Protein AF-A0A139H1R7-F1 (afdb_monomer)

pLDDT: mean 75.2, std 19.23, range [35.66, 96.88]

Foldseek 3Di:
DDPPPPPPVVCPPPDPLLVVLLVLLCVLCVVQQPDLDDPPADLLLLLLNLCSSVAQDFSVNSVVSSCNRGVNNVVLVVVVVVPPDDPDDRDPSVVVNVVSVVVDPPDWDFDDDPDDDPPPGTGTHGDSVRSCVVCDSVDPDDPPPPPLVPDDPVVNVVVVCVVVVQPPPHDPPPPDDDDDDPDDDPDPPPPDDDDDDPDDDDPPPDDDDDDDDDDDDD

Mean predicted aligned error: 15.13 Å

Solvent-accessible surface area (backbone atoms only — not comparable to full-atom values): 14245 Å² total; per-residue (Å²): 133,82,82,72,80,77,78,58,87,81,58,79,79,55,57,72,71,48,54,54,51,50,52,54,50,46,70,69,49,55,81,43,28,81,30,74,58,80,61,100,61,58,68,55,53,52,49,52,53,24,28,65,80,36,58,73,29,35,59,67,52,18,52,64,50,43,32,83,56,21,41,29,54,37,49,54,54,53,49,62,68,70,48,82,79,67,95,64,89,69,84,50,62,70,58,55,48,51,52,35,58,71,69,37,81,68,49,51,42,69,53,73,66,94,84,57,66,98,80,63,69,55,20,32,32,60,49,60,69,48,42,45,64,71,61,38,72,79,78,68,65,85,70,72,75,83,60,69,84,76,47,54,72,66,60,46,48,52,53,48,47,67,71,60,63,59,56,90,71,63,86,77,79,71,91,63,85,90,72,86,87,76,84,76,82,82,70,90,80,81,83,77,82,84,75,84,80,80,75,84,83,69,95,79,81,71,84,80,86,81,88,78,84,83,79,86,79,134

Radius of gyration: 27.23 Å; Cα contacts (8 Å, |Δi|>4): 139; chains: 1; bounding box: 65×54×80 Å

Structure (mmCIF, N/CA/C/O backbone):
data_AF-A0A139H1R7-F1
#
_entry.id   AF-A0A139H1R7-F1
#
loop_
_atom_site.group_PDB
_atom_site.id
_atom_site.type_sy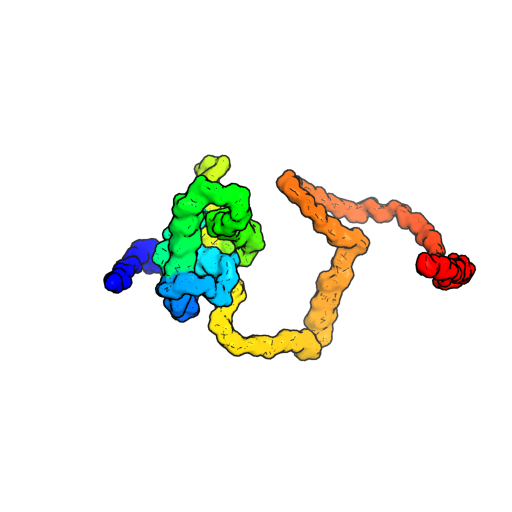mbol
_atom_site.label_atom_id
_atom_site.label_alt_id
_atom_site.label_comp_id
_atom_site.label_asym_id
_atom_site.label_entity_id
_atom_site.label_seq_id
_atom_site.pdbx_PDB_ins_code
_atom_site.Cartn_x
_atom_site.Cartn_y
_atom_site.Cartn_z
_atom_site.occupancy
_atom_site.B_iso_or_equiv
_atom_site.auth_seq_id
_atom_site.auth_comp_id
_atom_site.auth_asym_id
_atom_site.auth_atom_id
_atom_site.pdbx_PDB_model_num
ATOM 1 N N . MET A 1 1 ? 5.194 11.929 -24.652 1.00 43.81 1 MET A N 1
ATOM 2 C CA . MET A 1 1 ? 5.074 10.599 -24.016 1.00 43.81 1 MET A CA 1
ATOM 3 C C . MET A 1 1 ? 3.613 10.203 -24.056 1.00 43.81 1 MET A C 1
ATOM 5 O O . MET A 1 1 ? 2.807 10.860 -23.414 1.00 43.81 1 MET A O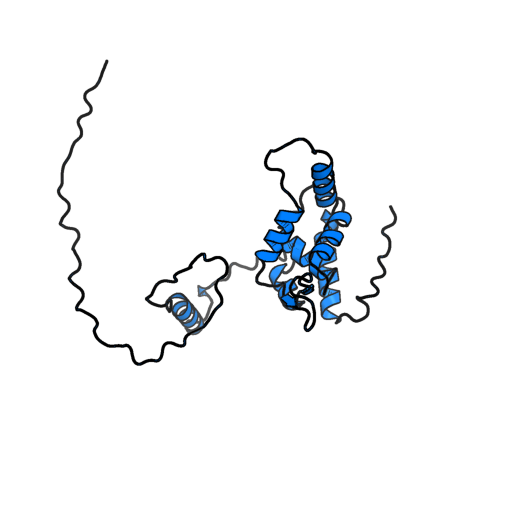 1
ATOM 9 N N . MET A 1 2 ? 3.256 9.218 -24.879 1.00 35.66 2 MET A N 1
ATOM 10 C CA . MET A 1 2 ? 1.885 8.714 -24.919 1.00 35.66 2 MET A CA 1
ATOM 11 C C . MET A 1 2 ? 1.647 7.901 -23.648 1.00 35.66 2 MET A C 1
ATOM 13 O O . MET A 1 2 ? 2.372 6.938 -23.403 1.00 35.66 2 MET A O 1
ATOM 17 N N . ALA A 1 3 ? 0.668 8.295 -22.833 1.00 42.94 3 ALA A N 1
ATOM 18 C CA . ALA A 1 3 ? 0.138 7.432 -21.789 1.00 42.94 3 ALA A CA 1
ATOM 19 C C . ALA A 1 3 ? -0.501 6.236 -22.501 1.00 42.94 3 ALA A C 1
ATOM 21 O O . ALA A 1 3 ? -1.641 6.309 -22.961 1.00 42.94 3 ALA A O 1
ATOM 22 N N . GLY A 1 4 ? 0.286 5.176 -22.703 1.00 46.50 4 GLY A N 1
ATOM 23 C CA . GLY A 1 4 ? -0.205 3.935 -23.273 1.00 46.50 4 GLY A CA 1
ATOM 24 C C . GLY A 1 4 ? -1.411 3.518 -22.452 1.00 46.50 4 GLY A C 1
ATOM 25 O O . GLY A 1 4 ? -1.294 3.326 -21.241 1.00 46.50 4 GLY A O 1
ATOM 26 N N . LYS A 1 5 ? -2.580 3.446 -23.094 1.00 47.47 5 LYS A N 1
ATOM 27 C CA . LYS A 1 5 ? -3.765 2.848 -22.491 1.00 47.47 5 LYS A CA 1
ATOM 28 C C . LYS A 1 5 ? -3.385 1.404 -22.199 1.00 47.47 5 LYS A C 1
ATOM 30 O O . LYS A 1 5 ? -3.424 0.566 -23.096 1.00 47.47 5 LYS A O 1
ATOM 35 N N . PHE A 1 6 ? -2.943 1.144 -20.971 1.00 51.34 6 PHE A N 1
ATOM 36 C CA . PHE A 1 6 ? -2.741 -0.197 -20.453 1.00 51.34 6 PHE A CA 1
ATOM 37 C C . PHE A 1 6 ? -4.115 -0.853 -20.476 1.00 51.34 6 PHE A C 1
ATOM 39 O O . PHE A 1 6 ? -4.918 -0.697 -19.561 1.00 51.34 6 PHE A O 1
ATOM 46 N N . THR A 1 7 ? -4.419 -1.520 -21.582 1.00 49.38 7 THR A N 1
ATOM 47 C CA . THR A 1 7 ? -5.539 -2.440 -21.681 1.00 49.38 7 THR A CA 1
ATOM 48 C C . THR A 1 7 ? -5.227 -3.529 -20.672 1.00 49.38 7 THR A C 1
ATOM 50 O O . THR A 1 7 ? -4.194 -4.187 -20.762 1.00 49.38 7 THR A O 1
ATOM 53 N N . ARG A 1 8 ? -6.043 -3.621 -19.619 1.00 54.03 8 ARG A N 1
ATOM 54 C CA . ARG A 1 8 ? -5.830 -4.543 -18.504 1.00 54.03 8 ARG A CA 1
ATOM 55 C C . ARG A 1 8 ? -6.661 -5.808 -18.757 1.00 54.03 8 ARG A C 1
ATOM 57 O O . ARG A 1 8 ? -7.794 -5.870 -18.286 1.00 54.03 8 ARG A O 1
ATOM 64 N N . PRO A 1 9 ? -6.151 -6.821 -19.483 1.00 48.16 9 PRO A N 1
ATOM 65 C CA . PRO A 1 9 ? -6.945 -7.991 -19.869 1.00 48.16 9 PRO A CA 1
ATOM 66 C C . PRO A 1 9 ? -7.463 -8.793 -18.666 1.0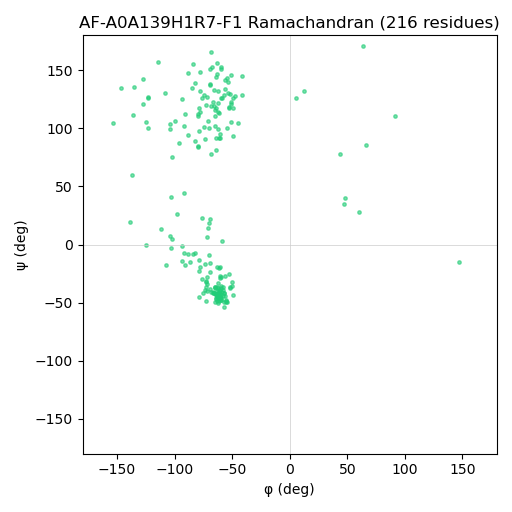0 48.16 9 PRO A C 1
ATOM 68 O O . PRO A 1 9 ? -8.432 -9.527 -18.797 1.00 48.16 9 PRO A O 1
ATOM 71 N N . TYR A 1 10 ? -6.852 -8.631 -17.487 1.00 52.34 10 TYR A N 1
ATOM 72 C CA . TYR A 1 10 ? -7.225 -9.359 -16.272 1.00 52.34 10 TYR A CA 1
ATOM 73 C C . TYR A 1 10 ? -8.231 -8.623 -15.371 1.00 52.34 10 TYR A C 1
ATOM 75 O O . TYR A 1 10 ? -8.808 -9.238 -14.481 1.00 52.34 10 TYR A O 1
ATOM 83 N N . LEU A 1 11 ? -8.462 -7.322 -15.586 1.00 56.22 11 LEU A N 1
ATOM 84 C CA . LEU A 1 11 ? -9.419 -6.557 -14.774 1.00 56.22 11 LEU A CA 1
ATOM 85 C C . LEU A 1 11 ? -10.853 -6.606 -15.313 1.00 56.22 11 LEU A C 1
ATOM 87 O O . LEU A 1 11 ? -11.763 -6.154 -14.628 1.00 56.22 11 LEU A O 1
ATOM 91 N N . ALA A 1 12 ? -11.072 -7.163 -16.507 1.00 53.84 12 ALA A N 1
ATOM 92 C CA . ALA A 1 12 ? -12.381 -7.164 -17.163 1.00 53.84 12 ALA A CA 1
ATOM 93 C C . ALA A 1 12 ? -13.486 -7.886 -16.361 1.00 53.84 12 ALA A C 1
ATOM 95 O O . ALA A 1 12 ? -14.660 -7.618 -16.582 1.00 53.84 12 ALA A O 1
ATOM 96 N N . ASN A 1 13 ? -13.110 -8.744 -15.404 1.00 59.03 13 ASN A N 1
ATOM 97 C CA . ASN A 1 13 ? -14.033 -9.485 -14.536 1.00 59.03 13 ASN A CA 1
ATOM 98 C C . ASN A 1 13 ? -13.983 -9.045 -13.064 1.00 59.03 13 ASN A C 1
ATOM 100 O O . ASN A 1 13 ? -14.477 -9.760 -12.191 1.00 59.03 13 ASN A O 1
ATOM 104 N N . LEU A 1 14 ? -13.355 -7.910 -12.748 1.00 66.75 14 LEU A N 1
ATOM 105 C CA . LEU A 1 14 ? -13.349 -7.427 -11.372 1.00 66.75 14 LEU A CA 1
ATOM 106 C C . LEU A 1 14 ? -14.743 -6.962 -10.960 1.00 66.75 14 LEU A C 1
ATOM 108 O O . LEU A 1 14 ? -15.442 -6.282 -11.710 1.00 66.75 14 LEU A O 1
ATOM 112 N N . ALA A 1 15 ? -15.131 -7.307 -9.732 1.00 81.62 15 ALA A N 1
ATOM 113 C CA . ALA A 1 15 ? -16.369 -6.820 -9.148 1.00 81.62 15 ALA A CA 1
ATOM 114 C C . ALA A 1 15 ? -16.412 -5.276 -9.228 1.00 81.62 15 ALA A C 1
ATOM 116 O O . ALA A 1 15 ? -15.397 -4.639 -8.928 1.00 81.62 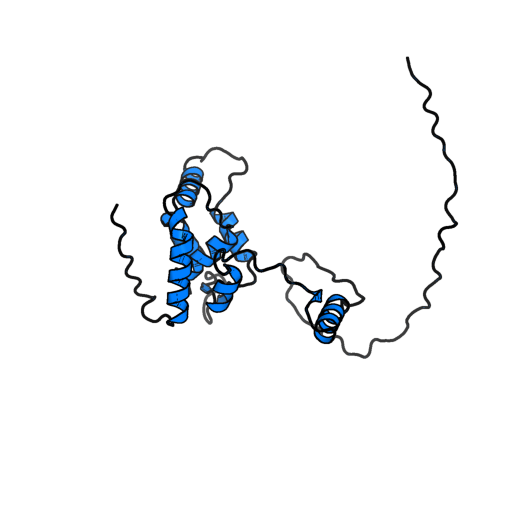15 ALA A O 1
ATOM 117 N N . PRO A 1 16 ? -17.565 -4.653 -9.546 1.00 87.31 16 PRO A N 1
ATOM 118 C CA . PRO A 1 16 ? -17.689 -3.195 -9.687 1.00 87.31 16 PRO A CA 1
ATOM 119 C C . PRO A 1 16 ? -17.111 -2.398 -8.506 1.00 87.31 16 PRO A C 1
ATOM 121 O O . PRO A 1 16 ? -16.536 -1.325 -8.681 1.00 87.31 16 PRO A O 1
ATOM 124 N N . LYS A 1 17 ? -17.193 -2.963 -7.293 1.00 86.75 17 LYS A N 1
ATOM 125 C CA . LYS A 1 17 ? -16.606 -2.395 -6.071 1.00 86.75 17 LYS A CA 1
ATOM 126 C C . LYS A 1 17 ? -15.089 -2.203 -6.160 1.00 86.75 17 LYS A C 1
ATOM 128 O O . LYS A 1 17 ? -14.582 -1.190 -5.691 1.00 86.75 17 LYS A O 1
ATOM 133 N N . TYR A 1 18 ? -14.375 -3.164 -6.743 1.00 89.94 18 TYR A N 1
ATOM 134 C CA . TYR A 1 18 ? -12.921 -3.109 -6.867 1.00 89.94 18 TYR A CA 1
ATOM 135 C C . TYR A 1 18 ? -12.492 -2.078 -7.907 1.00 89.94 18 TYR A C 1
ATOM 137 O O . TYR A 1 18 ? -11.505 -1.382 -7.705 1.00 89.94 18 TYR A O 1
ATOM 145 N N . GLN A 1 19 ? -13.253 -1.932 -8.995 1.00 90.69 19 GLN A N 1
ATOM 146 C CA . GLN A 1 19 ? -12.963 -0.908 -9.997 1.00 90.69 19 GLN A CA 1
ATOM 147 C C . GLN A 1 19 ? -13.061 0.498 -9.394 1.00 90.69 19 GLN A C 1
ATOM 149 O O . GLN A 1 19 ? -12.124 1.274 -9.536 1.00 90.69 19 GLN A O 1
ATOM 154 N N . SER A 1 20 ? -14.122 0.774 -8.628 1.00 90.88 20 SER A N 1
ATOM 155 C CA . SER A 1 20 ? -14.254 2.042 -7.898 1.00 90.88 20 SER A CA 1
ATOM 156 C C . SER A 1 20 ? -13.072 2.294 -6.953 1.00 90.88 20 SER A C 1
ATOM 158 O O . SER A 1 20 ? -12.547 3.398 -6.941 1.00 90.88 20 SER A O 1
ATOM 160 N N . LEU A 1 21 ? -12.590 1.278 -6.224 1.00 92.06 21 LEU A N 1
ATOM 161 C CA . LEU A 1 21 ? -11.367 1.403 -5.417 1.00 92.06 21 LEU A CA 1
ATOM 162 C C . LEU A 1 21 ? -10.148 1.797 -6.266 1.00 92.06 21 LEU A C 1
ATOM 164 O O . LEU A 1 21 ? -9.352 2.632 -5.847 1.00 92.06 21 LEU A O 1
ATOM 168 N N . LEU A 1 22 ? -9.963 1.184 -7.436 1.00 93.56 22 LEU A N 1
ATOM 169 C CA . LEU A 1 22 ? -8.827 1.510 -8.298 1.00 93.56 22 LEU A CA 1
ATOM 170 C C . LEU A 1 22 ? -8.902 2.940 -8.826 1.00 93.56 22 LEU A C 1
ATOM 172 O O . LEU A 1 22 ? -7.860 3.581 -8.924 1.00 93.56 22 LEU A O 1
ATOM 176 N N . ASP A 1 23 ? -10.100 3.430 -9.135 1.00 92.88 23 ASP A N 1
ATOM 177 C CA . ASP A 1 23 ? -10.316 4.810 -9.572 1.00 92.88 23 ASP A CA 1
ATOM 178 C C . ASP A 1 23 ? -10.016 5.803 -8.430 1.00 92.88 23 ASP A C 1
ATOM 180 O O . ASP A 1 23 ? -9.326 6.805 -8.641 1.00 92.88 23 ASP A O 1
ATOM 184 N N . ASP A 1 24 ? -10.424 5.478 -7.197 1.00 92.44 24 ASP A N 1
ATOM 185 C CA . ASP A 1 24 ? -10.115 6.267 -5.995 1.00 92.44 24 ASP A CA 1
ATOM 186 C C . ASP A 1 24 ? -8.595 6.339 -5.751 1.00 92.44 24 ASP A C 1
ATOM 188 O O . ASP A 1 24 ? -8.020 7.422 -5.578 1.00 92.44 24 ASP A O 1
ATOM 192 N N . ILE A 1 25 ? -7.915 5.187 -5.801 1.00 94.19 25 ILE A N 1
ATOM 193 C CA . ILE A 1 25 ? -6.455 5.102 -5.665 1.00 94.19 25 ILE A CA 1
ATOM 194 C C . ILE A 1 25 ? -5.775 5.908 -6.772 1.00 94.19 25 ILE A C 1
ATOM 196 O O . ILE A 1 25 ? -4.863 6.684 -6.493 1.00 94.19 25 ILE A O 1
ATOM 200 N N . GLU A 1 26 ? -6.207 5.728 -8.022 1.00 94.50 26 GLU A N 1
ATOM 201 C CA . GLU A 1 26 ? -5.650 6.410 -9.188 1.00 94.50 26 GLU A CA 1
ATOM 202 C C . GLU A 1 26 ? -5.687 7.927 -9.007 1.00 94.50 26 GLU A C 1
ATOM 204 O O . GLU A 1 26 ? -4.663 8.586 -9.187 1.00 94.50 26 GLU A O 1
ATOM 209 N N . SER A 1 27 ? -6.836 8.468 -8.591 1.00 93.00 27 SER A N 1
ATOM 210 C CA . SER A 1 27 ? -7.007 9.905 -8.359 1.00 93.00 27 SER A CA 1
ATOM 211 C C . SER A 1 27 ? -6.049 10.442 -7.290 1.00 93.00 27 SER A C 1
ATOM 213 O O . SER A 1 27 ? -5.499 11.534 -7.433 1.00 93.00 27 SER A O 1
ATOM 215 N N . THR A 1 28 ? -5.772 9.632 -6.266 1.00 92.38 28 THR A N 1
ATOM 216 C CA . THR A 1 28 ? -4.891 9.991 -5.151 1.00 92.38 28 THR A CA 1
ATOM 217 C C . THR A 1 28 ? -3.422 9.962 -5.548 1.00 92.38 28 THR A C 1
ATOM 219 O O . THR A 1 28 ? -2.648 10.834 -5.151 1.00 92.38 28 THR A O 1
ATOM 222 N N . VAL A 1 29 ? -3.008 8.952 -6.316 1.00 94.62 29 VAL A N 1
ATOM 223 C CA . VAL A 1 29 ? -1.589 8.744 -6.632 1.00 94.62 29 VAL A CA 1
ATOM 224 C C . VAL A 1 29 ? -1.139 9.452 -7.908 1.00 94.62 29 VAL A C 1
ATOM 226 O O . VAL A 1 29 ? 0.064 9.654 -8.094 1.00 94.62 29 VAL A O 1
ATOM 229 N N . ALA A 1 30 ? -2.076 9.855 -8.774 1.00 95.06 30 ALA A N 1
ATOM 230 C CA . ALA A 1 30 ? -1.796 10.539 -10.036 1.00 95.06 30 ALA A CA 1
ATOM 231 C C . ALA A 1 30 ? -0.831 11.737 -9.905 1.00 95.06 30 ALA A C 1
ATOM 233 O O . ALA A 1 30 ? 0.105 11.805 -10.711 1.00 95.06 30 ALA A O 1
ATOM 234 N N . PRO A 1 31 ? -0.945 12.626 -8.892 1.00 95.94 31 PRO A N 1
ATOM 235 C CA . PRO A 1 31 ? -0.034 13.764 -8.739 1.00 95.94 31 PRO A CA 1
ATOM 236 C C . PRO A 1 31 ? 1.437 13.370 -8.551 1.00 95.94 31 PRO A C 1
ATOM 238 O O . PRO A 1 31 ? 2.325 14.134 -8.921 1.00 95.94 31 PRO A O 1
ATOM 241 N N . TYR A 1 32 ? 1.715 12.180 -8.009 1.00 96.00 32 TYR A N 1
ATOM 242 C CA . TYR A 1 32 ? 3.074 11.731 -7.681 1.00 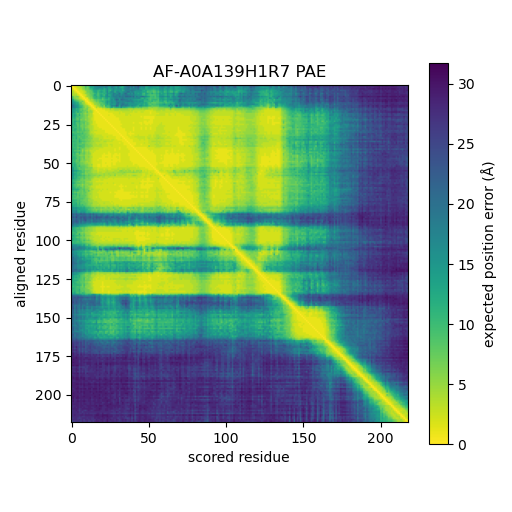96.00 32 TYR A CA 1
ATOM 243 C C . TYR A 1 32 ? 3.764 10.950 -8.807 1.00 96.00 32 TYR A C 1
ATOM 245 O O . TYR A 1 32 ? 4.948 10.630 -8.705 1.00 96.00 32 TYR A O 1
ATOM 253 N N . ARG A 1 33 ? 3.057 10.609 -9.892 1.00 95.62 33 ARG A N 1
ATOM 254 C CA . ARG A 1 33 ? 3.603 9.731 -10.947 1.00 95.62 33 ARG A CA 1
ATOM 255 C C . ARG A 1 33 ? 4.835 10.297 -11.632 1.00 95.62 33 ARG A C 1
ATOM 257 O O . ARG A 1 33 ? 5.790 9.579 -11.925 1.00 95.62 33 ARG A O 1
ATOM 264 N N . HIS A 1 34 ? 4.805 11.596 -11.894 1.00 95.12 34 HIS A N 1
ATOM 265 C CA . HIS A 1 34 ? 5.822 12.278 -12.689 1.00 95.12 34 HIS A CA 1
ATOM 266 C C . HIS A 1 34 ? 6.811 13.080 -11.841 1.00 95.12 34 HIS A C 1
ATOM 268 O O . HIS A 1 34 ? 7.765 13.638 -12.387 1.00 95.12 34 HIS A O 1
ATOM 274 N N . THR A 1 35 ? 6.610 13.122 -10.523 1.00 96.31 35 THR A N 1
ATOM 275 C CA . THR A 1 35 ? 7.468 13.865 -9.605 1.00 96.31 35 THR A CA 1
ATOM 276 C C . THR A 1 35 ? 8.706 13.056 -9.243 1.00 96.31 35 THR A C 1
ATOM 278 O O . THR A 1 35 ? 8.637 11.858 -8.978 1.00 96.31 35 THR A O 1
ATOM 281 N N . PHE A 1 36 ? 9.848 13.735 -9.183 1.00 96.19 36 PHE A N 1
ATOM 282 C CA . PHE A 1 36 ? 11.079 13.183 -8.614 1.00 96.19 36 PHE A CA 1
ATOM 283 C C . PHE A 1 36 ? 11.126 13.295 -7.087 1.00 96.19 36 PHE A C 1
ATOM 285 O O . PHE A 1 36 ? 12.051 12.791 -6.465 1.00 96.19 36 PHE A O 1
ATOM 292 N N . SER A 1 37 ? 10.166 13.981 -6.465 1.00 95.94 37 SER A N 1
ATOM 293 C CA . SER A 1 37 ? 10.050 14.031 -5.013 1.00 95.94 37 SER A CA 1
ATOM 294 C C . SER A 1 37 ? 9.421 12.747 -4.477 1.00 95.94 37 SER A C 1
ATOM 296 O O . SER A 1 37 ? 8.569 12.132 -5.123 1.00 95.94 37 SER A O 1
ATOM 298 N N . LYS A 1 38 ? 9.829 12.363 -3.263 1.00 94.50 38 LYS A N 1
ATOM 299 C CA . LYS A 1 38 ? 9.214 11.251 -2.538 1.00 94.50 38 LYS A CA 1
ATOM 300 C C . LYS A 1 38 ? 7.709 11.523 -2.379 1.00 94.50 38 LYS A C 1
ATOM 302 O O . LYS A 1 38 ? 7.364 12.601 -1.883 1.00 94.50 38 LYS A O 1
ATOM 307 N N . PRO A 1 39 ? 6.824 10.575 -2.741 1.00 94.12 39 PRO A N 1
ATOM 308 C CA . PRO A 1 39 ? 5.400 10.715 -2.472 1.00 94.12 39 PRO A CA 1
ATOM 309 C C . PRO A 1 39 ? 5.153 10.982 -0.985 1.00 94.12 39 PRO A C 1
ATOM 311 O O . PRO A 1 39 ? 5.810 10.396 -0.124 1.00 94.12 39 PRO A O 1
ATOM 314 N N . GLY A 1 40 ? 4.170 11.826 -0.665 1.00 93.38 40 GLY A N 1
ATOM 315 C CA . GLY A 1 40 ? 3.720 12.053 0.718 1.00 93.38 40 GLY A CA 1
ATOM 316 C C . GLY A 1 40 ? 2.963 10.863 1.327 1.00 93.38 40 GLY A C 1
ATOM 317 O O . GLY A 1 40 ? 2.278 11.035 2.332 1.00 93.38 40 GLY A O 1
ATOM 318 N N . ILE A 1 41 ? 3.058 9.699 0.684 1.00 93.38 41 ILE A N 1
ATOM 319 C CA . ILE A 1 41 ? 2.407 8.432 0.996 1.00 93.38 41 ILE A CA 1
ATOM 320 C C . ILE A 1 41 ? 3.502 7.494 1.536 1.00 93.38 41 ILE A C 1
ATOM 322 O O . ILE A 1 41 ? 4.572 7.394 0.918 1.00 93.38 41 ILE A O 1
ATOM 326 N N . PRO A 1 42 ? 3.304 6.833 2.689 1.00 94.31 42 PRO A N 1
ATOM 327 C CA . PRO A 1 42 ? 4.277 5.890 3.229 1.00 94.31 42 PRO A CA 1
ATOM 328 C C . PRO A 1 42 ? 4.474 4.685 2.298 1.00 94.31 42 PRO A C 1
ATOM 330 O O . PRO A 1 42 ? 3.613 4.340 1.488 1.00 94.31 42 PRO A O 1
ATOM 333 N N . LEU A 1 43 ? 5.634 4.031 2.405 1.00 95.31 43 LEU A N 1
ATOM 334 C CA . LEU A 1 43 ? 5.988 2.924 1.510 1.00 95.31 43 LEU A CA 1
ATOM 335 C C . LEU A 1 43 ? 5.009 1.754 1.655 1.00 95.31 43 LEU A C 1
ATOM 337 O O . LEU A 1 43 ? 4.645 1.145 0.657 1.00 95.31 43 LEU A O 1
ATOM 341 N N . GLU A 1 44 ? 4.555 1.475 2.875 1.00 94.94 44 GLU A N 1
ATOM 342 C CA . GLU A 1 44 ? 3.561 0.449 3.177 1.00 94.94 44 GLU A CA 1
ATOM 343 C C . GLU A 1 44 ? 2.251 0.651 2.394 1.00 94.94 44 GLU A C 1
ATOM 345 O O . GLU A 1 44 ? 1.728 -0.291 1.801 1.00 94.94 44 GLU A O 1
ATOM 350 N N . GLU A 1 45 ? 1.748 1.883 2.311 1.00 95.12 45 GLU A N 1
ATOM 351 C CA . GLU A 1 45 ? 0.564 2.210 1.505 1.00 95.12 45 GLU A CA 1
ATOM 352 C C . GLU A 1 45 ? 0.854 2.070 0.006 1.00 95.12 45 GLU A C 1
ATOM 354 O O . GLU A 1 45 ? 0.055 1.486 -0.725 1.00 95.12 45 GLU A O 1
ATOM 359 N N . MET A 1 46 ? 2.033 2.500 -0.454 1.00 96.38 46 MET A N 1
ATOM 360 C CA . MET A 1 46 ? 2.452 2.317 -1.850 1.00 96.38 46 MET A CA 1
ATOM 361 C C . MET A 1 46 ? 2.571 0.836 -2.244 1.00 96.38 46 MET A C 1
ATOM 363 O O . MET A 1 46 ? 2.274 0.476 -3.385 1.00 96.38 46 MET A O 1
ATOM 367 N N . VAL A 1 47 ? 2.965 -0.038 -1.311 1.00 95.69 47 VAL A N 1
ATOM 368 C CA . VAL A 1 47 ? 2.954 -1.494 -1.505 1.00 95.69 47 VAL A CA 1
ATOM 369 C C . VAL A 1 47 ? 1.526 -1.988 -1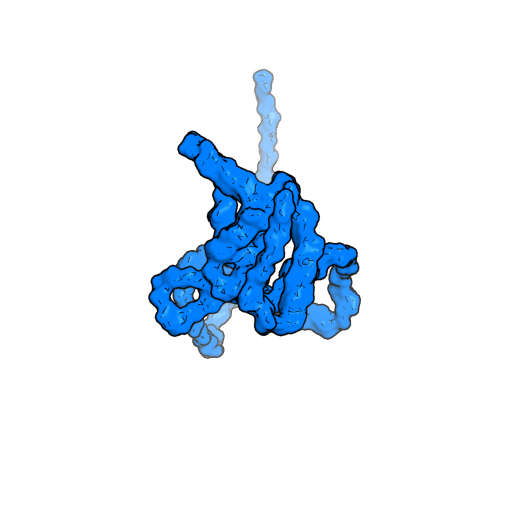.718 1.00 95.69 47 VAL A C 1
ATOM 371 O O . VAL A 1 47 ? 1.277 -2.706 -2.686 1.00 95.69 47 VAL A O 1
ATOM 374 N N . VAL A 1 48 ? 0.580 -1.585 -0.864 1.00 95.69 48 VAL A N 1
ATOM 375 C CA . VAL A 1 48 ? -0.835 -1.966 -1.007 1.00 95.69 48 VAL A CA 1
ATOM 376 C C . VAL A 1 48 ? -1.398 -1.470 -2.339 1.00 95.69 48 VAL A C 1
ATOM 378 O O . VAL A 1 48 ? -2.004 -2.257 -3.062 1.00 95.69 48 VAL A O 1
ATOM 381 N N . VAL A 1 49 ? -1.115 -0.221 -2.725 1.00 95.69 49 VAL A N 1
ATOM 382 C CA . VAL A 1 49 ? -1.472 0.336 -4.041 1.00 95.69 49 VAL A CA 1
ATOM 383 C C . VAL A 1 49 ? -0.939 -0.543 -5.175 1.00 95.69 49 VAL A C 1
ATOM 385 O O . VAL A 1 49 ? -1.691 -0.930 -6.070 1.00 95.69 49 VAL A O 1
ATOM 388 N N . ALA A 1 50 ? 0.342 -0.908 -5.131 1.00 95.94 50 ALA A N 1
ATOM 389 C CA . ALA A 1 50 ? 0.961 -1.726 -6.167 1.00 95.94 50 ALA A CA 1
ATOM 390 C C . ALA A 1 50 ? 0.340 -3.130 -6.274 1.00 95.94 50 ALA A C 1
ATOM 392 O O . ALA A 1 50 ? 0.184 -3.651 -7.385 1.00 95.94 50 ALA A O 1
ATOM 393 N N . VAL A 1 51 ? -0.039 -3.730 -5.139 1.00 94.94 51 VAL A N 1
ATOM 394 C CA . VAL A 1 51 ? -0.758 -5.012 -5.101 1.00 94.94 51 VAL A CA 1
ATOM 395 C C . VAL A 1 51 ? -2.181 -4.860 -5.638 1.00 94.94 51 VAL A C 1
ATOM 397 O O . VAL A 1 51 ? -2.619 -5.725 -6.391 1.00 94.94 51 VAL A O 1
ATOM 400 N N . CYS A 1 52 ? -2.879 -3.756 -5.350 1.00 94.38 52 CYS A N 1
ATOM 401 C CA . CYS A 1 52 ? -4.217 -3.506 -5.890 1.00 94.38 52 CYS A CA 1
ATOM 402 C C . CYS A 1 52 ? -4.235 -3.453 -7.427 1.00 94.38 52 CYS A C 1
ATOM 404 O O . CYS A 1 52 ? -5.147 -3.973 -8.064 1.00 94.38 52 CYS A O 1
ATOM 406 N N . PHE A 1 53 ? -3.203 -2.881 -8.052 1.00 94.00 53 PHE A N 1
ATOM 407 C CA . PHE A 1 53 ? -3.087 -2.876 -9.516 1.00 94.00 53 PHE A CA 1
ATOM 408 C C . PHE A 1 53 ? -2.572 -4.199 -10.109 1.00 94.00 53 PHE A C 1
ATOM 410 O O . PHE A 1 53 ? -2.674 -4.395 -11.321 1.00 94.00 53 PHE A O 1
ATOM 417 N N . ASN A 1 54 ? -2.037 -5.112 -9.288 1.00 92.38 54 ASN A N 1
ATOM 418 C CA . ASN A 1 54 ? -1.500 -6.411 -9.716 1.00 92.38 54 ASN A CA 1
ATOM 419 C C . ASN A 1 54 ? -1.937 -7.542 -8.769 1.00 92.38 54 ASN A C 1
ATOM 421 O O . ASN A 1 54 ? -1.078 -8.209 -8.177 1.00 92.38 54 ASN A O 1
ATOM 425 N N . PRO A 1 55 ? -3.252 -7.771 -8.611 1.00 90.31 55 PRO A N 1
ATOM 426 C CA . PRO A 1 55 ? -3.747 -8.778 -7.688 1.00 90.31 55 PRO A CA 1
ATOM 427 C C . PRO A 1 55 ? -3.373 -10.185 -8.167 1.00 90.31 55 PRO A C 1
ATOM 429 O O . PRO A 1 55 ? -3.216 -10.430 -9.365 1.00 90.31 55 PRO A O 1
ATOM 432 N N . ASP A 1 56 ? -3.245 -11.114 -7.220 1.00 86.00 56 ASP A N 1
ATOM 433 C CA . ASP A 1 56 ? -2.947 -12.534 -7.466 1.00 86.00 56 ASP A CA 1
ATOM 434 C C . ASP A 1 56 ? -1.607 -12.777 -8.189 1.00 86.00 56 ASP A C 1
ATOM 436 O O . ASP A 1 56 ? -1.390 -13.765 -8.895 1.00 86.00 56 ASP A O 1
ATOM 440 N N . ARG A 1 57 ? -0.656 -11.858 -8.006 1.00 87.44 57 ARG A N 1
ATOM 441 C CA . ARG A 1 57 ? 0.699 -11.980 -8.543 1.00 87.44 57 ARG A CA 1
ATOM 442 C C . ARG A 1 57 ? 1.731 -12.102 -7.420 1.00 87.44 57 ARG A C 1
ATOM 444 O O . ARG A 1 57 ? 1.487 -11.673 -6.291 1.00 87.44 57 ARG A O 1
ATOM 451 N N . PRO A 1 58 ? 2.913 -12.671 -7.714 1.00 89.00 58 PRO A N 1
ATOM 452 C CA . PRO A 1 58 ? 4.073 -12.584 -6.833 1.00 89.00 58 PRO A CA 1
ATOM 453 C C . PRO A 1 58 ? 4.366 -11.139 -6.422 1.00 89.00 58 PRO A C 1
ATOM 455 O O . PRO A 1 58 ? 4.258 -10.243 -7.260 1.00 89.00 58 PRO A O 1
ATOM 458 N N . GLY A 1 59 ? 4.849 -10.910 -5.197 1.00 86.88 59 GLY A N 1
ATOM 459 C CA . GLY A 1 59 ? 5.219 -9.561 -4.736 1.00 86.88 59 GLY A CA 1
ATOM 460 C C . GLY A 1 59 ? 6.251 -8.846 -5.621 1.00 86.88 59 GLY A C 1
ATOM 461 O O . GLY A 1 59 ? 6.218 -7.626 -5.761 1.00 86.88 59 GLY A O 1
ATOM 462 N N . THR A 1 60 ? 7.101 -9.597 -6.328 1.00 91.19 60 THR A N 1
ATOM 463 C CA . THR A 1 60 ? 8.005 -9.049 -7.355 1.00 91.19 60 THR A CA 1
ATOM 464 C C . THR A 1 60 ? 7.267 -8.363 -8.505 1.00 91.19 60 THR A C 1
ATOM 466 O O . THR A 1 60 ? 7.805 -7.434 -9.095 1.00 91.19 60 THR A O 1
ATOM 469 N N . SER A 1 61 ? 6.043 -8.786 -8.823 1.00 92.75 61 SER A N 1
ATOM 470 C CA . SER A 1 61 ? 5.209 -8.169 -9.862 1.00 92.75 61 SER A CA 1
ATOM 471 C C . SER A 1 61 ? 4.654 -6.824 -9.404 1.00 92.75 61 SER A C 1
ATOM 473 O O . SER A 1 61 ? 4.662 -5.879 -10.184 1.00 92.75 61 SER A O 1
ATOM 475 N N . ALA A 1 62 ? 4.257 -6.711 -8.132 1.00 93.88 62 ALA A N 1
ATOM 476 C CA . ALA A 1 62 ? 3.839 -5.438 -7.547 1.00 93.88 62 ALA A CA 1
ATOM 477 C C . ALA A 1 62 ? 4.995 -4.422 -7.563 1.00 93.88 62 ALA A C 1
ATOM 479 O O . ALA A 1 62 ? 4.820 -3.300 -8.030 1.00 93.88 62 ALA A O 1
ATOM 480 N N . LEU A 1 63 ? 6.210 -4.833 -7.179 1.00 94.81 63 LEU A N 1
ATOM 481 C CA . LEU A 1 63 ? 7.393 -3.970 -7.288 1.00 94.81 63 LEU A CA 1
ATOM 482 C C . LEU A 1 63 ? 7.701 -3.584 -8.747 1.00 94.81 63 LEU A C 1
ATOM 484 O O . LEU A 1 63 ? 7.952 -2.415 -9.037 1.00 94.81 63 LEU A O 1
ATOM 488 N N . LYS A 1 64 ? 7.641 -4.547 -9.680 1.00 94.50 64 LYS A N 1
ATOM 489 C CA . LYS A 1 64 ? 7.820 -4.295 -11.122 1.00 94.50 64 LYS A CA 1
ATOM 490 C C . LYS A 1 64 ? 6.790 -3.323 -11.689 1.00 94.50 64 LYS A C 1
ATOM 492 O O . LYS A 1 64 ? 7.092 -2.659 -12.671 1.00 94.50 64 LYS A O 1
ATOM 497 N N . TRP A 1 65 ? 5.598 -3.251 -11.106 1.00 95.19 65 TRP A N 1
ATOM 498 C CA . TRP A 1 65 ? 4.609 -2.243 -11.459 1.00 95.19 65 TRP A CA 1
ATOM 499 C C . TRP A 1 65 ? 4.930 -0.894 -10.814 1.00 95.19 65 TRP A C 1
ATOM 501 O O . TRP A 1 65 ? 4.926 0.115 -11.509 1.00 95.19 65 TRP A O 1
ATOM 511 N N . LEU A 1 66 ? 5.278 -0.866 -9.526 1.00 96.06 66 LEU A N 1
ATOM 512 C CA . LEU A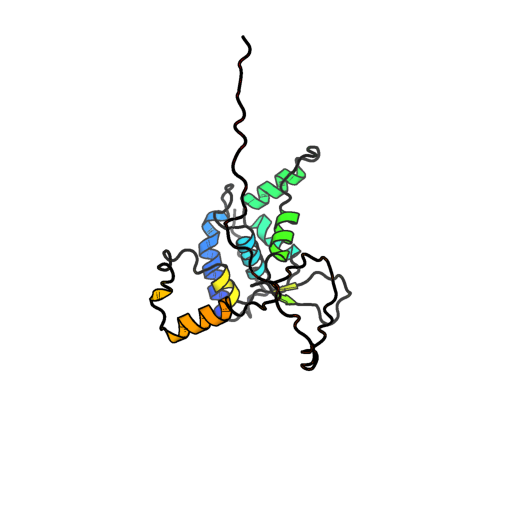 1 66 ? 5.546 0.370 -8.787 1.00 96.06 66 LEU A CA 1
ATOM 513 C C . LEU A 1 66 ? 6.649 1.216 -9.443 1.00 96.06 66 LEU A C 1
ATOM 515 O O . LEU A 1 66 ? 6.457 2.406 -9.681 1.00 96.06 66 LEU A O 1
ATOM 519 N N . VAL A 1 67 ? 7.787 0.598 -9.769 1.00 96.19 67 VAL A N 1
ATOM 520 C CA . VAL A 1 67 ? 8.982 1.300 -10.271 1.00 96.19 67 VAL A CA 1
ATOM 521 C C . VAL A 1 67 ? 8.711 2.132 -11.539 1.00 96.19 67 VAL A C 1
ATOM 523 O O . VAL A 1 67 ? 8.997 3.325 -11.518 1.00 96.19 67 VAL A O 1
ATOM 526 N N . PRO A 1 68 ? 8.141 1.591 -12.634 1.00 96.31 68 PRO A N 1
ATOM 527 C CA . PRO A 1 68 ? 7.880 2.377 -13.842 1.00 96.31 68 PRO A CA 1
ATOM 528 C C . PRO A 1 68 ? 6.712 3.368 -13.719 1.00 96.31 68 PRO A C 1
ATOM 530 O O . PRO A 1 68 ? 6.608 4.265 -14.552 1.00 96.31 68 PRO A O 1
ATOM 533 N N . HIS A 1 69 ? 5.824 3.227 -12.728 1.00 95.69 69 HIS A N 1
ATOM 534 C CA . HIS A 1 69 ? 4.661 4.117 -12.578 1.00 95.69 69 HIS A CA 1
ATOM 535 C C . HIS A 1 69 ? 4.966 5.386 -11.771 1.00 95.69 69 HIS A C 1
ATOM 537 O O . HIS A 1 69 ? 4.187 6.339 -11.822 1.00 95.69 69 HIS A O 1
ATOM 543 N N . PHE A 1 70 ? 6.090 5.421 -11.052 1.00 96.75 70 PHE A N 1
ATOM 544 C CA . PHE A 1 70 ? 6.460 6.521 -10.166 1.00 96.75 70 PHE A CA 1
ATOM 545 C C . PHE A 1 70 ? 7.929 6.893 -10.345 1.00 96.75 70 PHE A C 1
ATOM 547 O O . PHE A 1 70 ? 8.835 6.160 -9.941 1.00 96.75 70 PHE A O 1
ATOM 554 N N . ARG A 1 71 ? 8.161 8.082 -10.907 1.00 96.56 71 ARG A N 1
ATOM 555 C CA . ARG A 1 71 ? 9.497 8.549 -11.299 1.00 96.56 71 ARG A CA 1
ATOM 556 C C . ARG A 1 71 ? 10.502 8.578 -10.146 1.00 96.56 71 ARG A C 1
ATOM 558 O O . ARG A 1 71 ? 11.659 8.234 -10.357 1.00 96.56 71 ARG A O 1
ATOM 565 N N . TYR A 1 72 ? 10.062 8.920 -8.935 1.00 96.31 72 TYR A N 1
ATOM 566 C CA . TYR A 1 72 ? 10.893 8.855 -7.729 1.00 96.31 72 TYR A CA 1
ATOM 567 C C . TYR A 1 72 ? 11.506 7.464 -7.495 1.00 96.31 72 TYR A C 1
ATOM 569 O O . TYR A 1 72 ? 12.712 7.341 -7.301 1.00 96.31 72 TYR A O 1
ATOM 577 N N . TYR A 1 73 ? 10.697 6.402 -7.548 1.00 95.94 73 TYR A N 1
ATOM 578 C CA . TYR A 1 73 ? 11.186 5.039 -7.321 1.00 95.94 73 TYR A CA 1
ATOM 579 C C . TYR A 1 73 ? 12.024 4.526 -8.494 1.00 95.94 73 TYR A C 1
ATOM 581 O O . TYR A 1 73 ? 12.971 3.773 -8.280 1.00 95.94 73 TYR A O 1
ATOM 589 N N . GLN A 1 74 ? 11.718 4.956 -9.721 1.00 95.38 74 GLN A N 1
ATOM 590 C CA . GLN A 1 74 ? 12.570 4.697 -10.880 1.00 95.38 74 GLN A CA 1
ATOM 591 C C . GLN A 1 74 ? 13.975 5.284 -10.692 1.00 95.38 74 GLN A C 1
ATOM 593 O O . GLN A 1 74 ? 14.963 4.596 -10.942 1.00 95.38 74 GLN A O 1
ATOM 598 N N . ASP A 1 75 ? 14.063 6.532 -10.232 1.00 93.75 75 ASP A N 1
ATOM 599 C CA . ASP A 1 75 ? 15.331 7.215 -9.978 1.00 93.75 75 ASP A CA 1
ATOM 600 C C . ASP A 1 75 ? 16.134 6.531 -8.863 1.00 93.75 75 ASP A C 1
ATOM 602 O O . ASP A 1 75 ? 17.314 6.246 -9.052 1.00 93.75 75 ASP A O 1
ATOM 606 N N . MET A 1 76 ? 15.474 6.142 -7.763 1.00 91.50 76 MET A N 1
ATOM 607 C CA . MET A 1 76 ? 16.106 5.362 -6.689 1.00 91.50 76 MET A CA 1
ATOM 608 C C . MET A 1 76 ? 16.749 4.071 -7.209 1.00 91.50 76 MET A C 1
ATOM 610 O O . MET A 1 76 ? 17.904 3.786 -6.905 1.00 91.50 76 MET A O 1
ATOM 614 N N . VAL A 1 77 ? 16.026 3.304 -8.030 1.00 91.19 77 VAL A N 1
ATOM 615 C CA . VAL A 1 77 ? 16.546 2.049 -8.591 1.00 91.19 77 VAL A CA 1
ATOM 616 C C . VAL A 1 77 ? 17.719 2.311 -9.540 1.00 91.19 77 VAL A C 1
ATOM 618 O O . VAL A 1 77 ? 18.720 1.601 -9.491 1.00 91.19 77 VAL A O 1
ATOM 621 N N . ASN A 1 78 ? 17.638 3.341 -10.385 1.00 89.56 78 ASN A N 1
ATOM 622 C CA . ASN A 1 78 ? 18.729 3.704 -11.296 1.00 89.56 78 ASN A CA 1
ATOM 623 C C . ASN A 1 78 ? 19.987 4.168 -10.544 1.00 89.56 78 ASN A C 1
ATOM 625 O O . ASN A 1 78 ? 21.112 3.872 -10.962 1.00 89.56 78 ASN A O 1
ATOM 629 N N . PHE A 1 79 ? 19.799 4.879 -9.432 1.00 86.38 79 PHE A N 1
ATOM 630 C CA . PHE A 1 79 ? 20.881 5.318 -8.560 1.00 86.38 79 PHE A CA 1
ATOM 631 C C . PHE A 1 79 ? 21.604 4.125 -7.918 1.00 86.38 79 PHE A C 1
ATOM 633 O O . PHE A 1 79 ? 22.839 4.083 -7.926 1.00 86.38 79 PHE A O 1
ATOM 640 N N . ASP A 1 80 ? 20.856 3.116 -7.460 1.00 81.88 80 ASP A N 1
ATOM 641 C CA . ASP A 1 80 ? 21.421 1.887 -6.887 1.00 81.88 80 ASP A CA 1
ATOM 642 C C . ASP A 1 80 ? 22.307 1.138 -7.901 1.00 81.88 80 ASP A C 1
ATOM 644 O O . ASP A 1 80 ? 23.385 0.656 -7.551 1.00 81.88 80 ASP A O 1
ATOM 648 N N . PHE A 1 81 ? 21.908 1.088 -9.179 1.00 79.19 81 PHE A N 1
ATOM 649 C CA . PHE A 1 81 ? 22.706 0.454 -10.240 1.00 79.19 81 PHE A CA 1
ATOM 650 C C . PHE A 1 81 ? 23.951 1.253 -10.640 1.00 79.19 81 PHE A C 1
ATOM 652 O O . PHE A 1 81 ? 24.969 0.668 -11.014 1.00 79.19 81 PHE A O 1
ATOM 659 N N . SER A 1 82 ? 23.886 2.582 -10.569 1.00 78.00 82 SER A N 1
ATOM 660 C CA . SER A 1 82 ? 24.997 3.455 -10.962 1.00 78.00 82 SER A CA 1
ATOM 661 C C . SER A 1 82 ? 26.102 3.485 -9.902 1.00 78.00 82 SER A C 1
ATOM 663 O O . SER A 1 82 ? 27.282 3.621 -10.224 1.00 78.00 82 SER A O 1
ATOM 665 N N . THR A 1 83 ? 25.745 3.296 -8.629 1.00 70.19 83 THR A N 1
ATOM 666 C CA . THR A 1 83 ? 26.658 3.455 -7.487 1.00 70.19 83 THR A CA 1
ATOM 667 C C . THR A 1 83 ? 27.360 2.148 -7.096 1.00 70.19 83 THR A C 1
ATOM 669 O O . THR A 1 83 ? 27.520 1.840 -5.916 1.00 70.19 83 THR A O 1
ATOM 672 N N . THR A 1 84 ? 27.856 1.385 -8.078 1.00 58.62 84 THR A N 1
ATOM 673 C CA . THR A 1 84 ? 28.528 0.072 -7.903 1.00 58.62 84 THR A CA 1
ATOM 674 C C . THR A 1 84 ? 29.780 0.074 -7.005 1.00 58.62 84 THR A C 1
ATOM 676 O O . THR A 1 84 ? 30.417 -0.964 -6.839 1.00 58.62 84 THR A O 1
ATOM 679 N N . ARG A 1 85 ? 30.161 1.208 -6.400 1.00 57.44 85 ARG A N 1
ATOM 680 C CA . ARG A 1 85 ? 31.373 1.348 -5.576 1.00 57.44 85 ARG A CA 1
ATOM 681 C C . ARG A 1 85 ? 31.172 1.882 -4.157 1.00 57.44 85 ARG A C 1
ATOM 683 O O . ARG A 1 85 ? 32.166 1.988 -3.444 1.00 57.44 85 ARG A O 1
ATOM 690 N N . SER A 1 86 ? 29.955 2.202 -3.710 1.00 52.66 86 SER A N 1
ATOM 691 C CA . SER A 1 86 ? 29.776 2.767 -2.362 1.00 52.66 86 SER A CA 1
ATOM 692 C C . SER A 1 86 ? 29.219 1.736 -1.379 1.00 52.66 86 SER A C 1
ATOM 694 O O . SER A 1 86 ? 28.020 1.480 -1.325 1.00 52.66 86 SER A O 1
ATOM 696 N N . PHE A 1 87 ? 30.110 1.146 -0.579 1.00 51.78 87 PHE A N 1
ATOM 697 C CA . PHE A 1 87 ? 29.840 0.140 0.464 1.00 51.78 87 PHE A CA 1
ATOM 698 C C . PHE A 1 87 ? 29.080 0.678 1.700 1.00 51.78 87 PHE A C 1
ATOM 700 O O . PHE A 1 87 ? 29.146 0.092 2.778 1.00 51.78 87 PHE A O 1
ATOM 707 N N . GLY A 1 88 ? 28.358 1.793 1.585 1.00 53.44 88 GLY A N 1
ATOM 708 C CA . GLY A 1 88 ? 27.751 2.473 2.727 1.00 53.44 88 GLY A CA 1
ATOM 709 C C . GLY A 1 88 ? 26.245 2.629 2.590 1.00 53.44 88 GLY A C 1
ATOM 710 O O . GLY A 1 88 ? 25.791 3.554 1.932 1.00 53.44 88 GLY A O 1
ATOM 711 N N . SER A 1 89 ? 25.480 1.763 3.260 1.00 57.53 89 SER A N 1
ATOM 712 C CA . SER A 1 89 ? 24.097 2.018 3.706 1.00 57.53 89 SER A CA 1
ATOM 713 C C . SER A 1 89 ? 23.123 2.626 2.671 1.00 57.53 89 SER A C 1
ATOM 715 O O . SER A 1 89 ? 22.256 3.427 3.034 1.00 57.53 89 SER A O 1
ATOM 717 N N . GLY A 1 90 ? 23.239 2.271 1.388 1.00 63.03 90 GLY A N 1
ATOM 718 C CA . GLY A 1 90 ? 22.259 2.669 0.377 1.00 63.03 90 GLY A CA 1
ATOM 719 C C . GLY A 1 90 ? 20.888 2.079 0.710 1.00 63.03 90 GLY A C 1
ATOM 720 O O . GLY A 1 90 ? 20.784 0.899 1.050 1.00 63.03 90 GLY A O 1
ATOM 721 N N . ARG A 1 91 ? 19.836 2.903 0.661 1.00 73.25 91 ARG A N 1
ATOM 722 C CA . ARG A 1 91 ? 18.452 2.441 0.830 1.00 73.25 91 ARG A CA 1
ATOM 723 C C . ARG A 1 91 ? 18.101 1.516 -0.325 1.00 73.25 91 ARG A C 1
ATOM 725 O O . ARG A 1 91 ? 17.808 1.984 -1.417 1.00 73.25 91 ARG A O 1
ATOM 732 N N . ASN A 1 92 ? 18.123 0.215 -0.076 1.00 89.00 92 ASN A N 1
ATOM 733 C CA . ASN A 1 92 ? 17.762 -0.772 -1.074 1.00 89.00 92 ASN A CA 1
ATOM 734 C C . ASN A 1 92 ? 16.234 -0.837 -1.169 1.00 89.00 92 ASN A C 1
ATOM 736 O O . ASN A 1 92 ? 15.591 -1.533 -0.383 1.00 89.00 92 ASN A O 1
ATOM 740 N N . LEU A 1 93 ? 15.657 -0.139 -2.155 1.00 92.06 93 LEU A N 1
ATOM 741 C CA . LEU A 1 93 ? 14.203 -0.079 -2.347 1.00 92.06 93 LEU A CA 1
ATOM 742 C C . LEU A 1 93 ? 13.567 -1.473 -2.396 1.00 92.06 93 LEU A C 1
ATOM 744 O O . LEU A 1 93 ? 12.460 -1.669 -1.900 1.00 92.06 93 LEU A O 1
ATOM 748 N N . ARG A 1 94 ? 14.252 -2.450 -3.002 1.00 91.94 94 ARG A N 1
ATOM 749 C CA . ARG A 1 94 ? 13.749 -3.823 -3.087 1.00 91.94 94 ARG A CA 1
ATOM 750 C C . ARG A 1 94 ? 13.636 -4.443 -1.698 1.00 91.94 94 ARG A C 1
ATOM 752 O O . ARG A 1 94 ? 12.611 -5.055 -1.413 1.00 91.94 94 ARG A O 1
ATOM 759 N N . GLN A 1 95 ? 14.663 -4.296 -0.865 1.00 91.50 95 GLN A N 1
ATOM 760 C CA . GLN A 1 95 ? 14.649 -4.793 0.510 1.00 91.50 95 GLN A CA 1
ATOM 761 C C . GLN A 1 95 ? 13.553 -4.093 1.322 1.00 91.50 95 GLN A C 1
ATOM 763 O O . GLN A 1 95 ? 12.686 -4.774 1.861 1.00 91.50 95 GLN A O 1
ATOM 768 N N . ASP A 1 96 ? 13.512 -2.758 1.286 1.00 93.69 96 ASP A N 1
ATOM 769 C CA . ASP A 1 96 ? 12.513 -1.949 1.995 1.00 93.69 96 ASP A CA 1
ATOM 770 C C . ASP A 1 96 ? 11.076 -2.320 1.581 1.00 93.69 96 ASP A C 1
ATOM 772 O O . ASP A 1 96 ? 10.176 -2.401 2.416 1.00 93.69 96 ASP A O 1
ATOM 776 N N . PHE A 1 97 ? 10.850 -2.587 0.289 1.00 94.44 97 PHE A N 1
ATOM 777 C CA . PHE A 1 97 ? 9.551 -3.014 -0.230 1.00 94.44 97 PHE A CA 1
ATOM 778 C C . PHE A 1 97 ? 9.132 -4.373 0.336 1.00 94.44 97 PHE A C 1
ATOM 780 O O . PHE A 1 97 ? 7.992 -4.533 0.767 1.00 94.44 97 PHE A O 1
ATOM 787 N N . PHE A 1 98 ? 10.025 -5.367 0.342 1.00 92.25 98 PHE A N 1
ATOM 788 C CA . PHE A 1 98 ? 9.687 -6.689 0.876 1.00 92.25 98 PHE A CA 1
ATOM 789 C C . PHE A 1 98 ? 9.566 -6.686 2.399 1.00 92.25 98 PHE A C 1
ATOM 791 O O . PHE A 1 98 ? 8.687 -7.364 2.926 1.00 92.25 98 PHE A O 1
ATOM 798 N N . ASP A 1 99 ? 10.356 -5.876 3.098 1.00 92.81 99 ASP A N 1
ATOM 799 C CA . ASP A 1 99 ? 10.203 -5.668 4.536 1.00 92.81 99 ASP A CA 1
ATOM 800 C C . ASP A 1 99 ? 8.848 -5.018 4.855 1.00 92.81 99 ASP A C 1
ATOM 802 O O . ASP A 1 99 ? 8.156 -5.457 5.775 1.00 92.81 99 ASP A O 1
ATOM 806 N N . ALA A 1 100 ? 8.397 -4.057 4.039 1.00 92.94 100 ALA A N 1
ATOM 807 C CA . ALA A 1 100 ? 7.053 -3.489 4.134 1.00 92.94 100 ALA A CA 1
ATOM 808 C C . ALA A 1 100 ? 5.958 -4.538 3.868 1.00 92.94 100 ALA A C 1
ATOM 810 O O . ALA A 1 100 ? 5.011 -4.633 4.646 1.00 92.94 100 ALA A O 1
ATOM 811 N N . VAL A 1 101 ? 6.102 -5.381 2.835 1.00 91.50 101 VAL A N 1
ATOM 812 C CA . VAL A 1 101 ? 5.178 -6.508 2.582 1.00 91.50 101 VAL A CA 1
ATOM 813 C C . VAL A 1 101 ? 5.112 -7.447 3.790 1.00 91.50 101 VAL A C 1
ATOM 815 O O . VAL A 1 101 ? 4.031 -7.897 4.152 1.00 91.50 101 VAL A O 1
ATOM 818 N N . HIS A 1 102 ? 6.249 -7.749 4.423 1.00 89.25 102 HIS A N 1
ATOM 819 C CA . HIS A 1 102 ? 6.312 -8.635 5.588 1.00 89.25 102 HIS A CA 1
ATOM 820 C C . HIS A 1 102 ? 5.736 -8.020 6.865 1.00 89.25 102 HIS A C 1
ATOM 822 O O . HIS A 1 102 ? 5.263 -8.758 7.724 1.00 89.25 102 HIS A O 1
ATOM 828 N N . LYS A 1 103 ? 5.782 -6.693 6.995 1.00 89.81 103 LYS A N 1
ATOM 829 C CA . LYS A 1 103 ? 5.236 -5.946 8.133 1.00 89.81 103 LYS A CA 1
ATOM 830 C C . LYS A 1 103 ? 3.712 -5.775 8.055 1.00 89.81 103 LYS A C 1
ATOM 832 O O . LYS A 1 103 ? 3.071 -5.551 9.079 1.00 89.81 103 LYS A O 1
ATOM 837 N N . LEU A 1 104 ? 3.134 -5.858 6.858 1.00 87.88 104 LEU A N 1
ATOM 838 C CA . LEU A 1 104 ? 1.699 -5.713 6.619 1.00 87.88 104 LEU A CA 1
ATOM 839 C C . LEU A 1 104 ? 0.951 -7.025 6.898 1.00 87.88 104 LEU A C 1
ATOM 841 O O . LEU A 1 104 ? 0.720 -7.818 5.991 1.00 87.88 104 LEU A O 1
ATOM 845 N N . ASP A 1 105 ? 0.520 -7.231 8.146 1.00 71.50 105 ASP A N 1
ATOM 846 C CA . ASP A 1 105 ? -0.371 -8.353 8.505 1.00 71.50 105 ASP A CA 1
ATOM 847 C C . ASP A 1 105 ? -1.797 -8.190 7.929 1.00 71.50 105 ASP A C 1
ATOM 849 O O . ASP A 1 105 ? -2.519 -9.165 7.723 1.00 71.50 105 ASP A O 1
ATOM 853 N N . VAL A 1 106 ? -2.213 -6.952 7.640 1.00 68.88 106 VAL A N 1
ATOM 854 C CA . VAL A 1 106 ? -3.491 -6.570 7.014 1.00 68.88 106 VAL A CA 1
ATOM 855 C C . VAL A 1 106 ? -3.197 -5.329 6.156 1.00 68.88 106 VAL A C 1
ATOM 857 O O . VAL A 1 106 ? -2.492 -4.451 6.654 1.00 68.88 106 VAL A O 1
ATOM 860 N N . PRO A 1 107 ? -3.659 -5.205 4.891 1.00 71.81 107 PRO A N 1
ATOM 861 C CA . PRO A 1 107 ? -4.728 -5.944 4.206 1.00 71.81 107 PRO A CA 1
ATOM 862 C C . PRO A 1 107 ? -4.261 -7.040 3.228 1.00 71.81 107 PRO A C 1
ATOM 864 O O . PRO A 1 107 ? -5.094 -7.627 2.534 1.00 71.81 107 PRO A O 1
ATOM 867 N N . ILE A 1 108 ? -2.956 -7.307 3.138 1.00 80.81 108 ILE A N 1
ATOM 868 C CA . ILE A 1 108 ? -2.391 -8.232 2.150 1.00 80.81 108 ILE A CA 1
ATOM 869 C C . ILE A 1 108 ? -2.580 -9.680 2.619 1.00 80.81 108 ILE A C 1
ATOM 871 O O . ILE A 1 108 ? -1.940 -10.150 3.555 1.00 80.81 108 ILE A O 1
ATOM 875 N N . MET A 1 109 ? -3.446 -10.416 1.935 1.00 82.19 109 MET A N 1
ATOM 876 C CA . MET A 1 109 ? -3.603 -11.855 2.094 1.00 82.19 109 MET A CA 1
ATOM 877 C C . MET A 1 109 ? -2.574 -12.578 1.223 1.00 82.19 109 MET A C 1
ATOM 879 O O . MET A 1 109 ? -2.365 -12.237 0.056 1.00 82.19 109 MET A O 1
ATOM 883 N N . THR A 1 110 ? -1.919 -13.590 1.794 1.00 79.50 110 THR A N 1
ATOM 884 C CA . THR A 1 110 ? -1.005 -14.457 1.044 1.00 79.50 110 THR A CA 1
ATOM 885 C C . THR A 1 110 ? -1.716 -15.750 0.685 1.00 79.50 110 THR A C 1
ATOM 887 O O . THR A 1 110 ? -1.934 -16.612 1.536 1.00 79.50 110 THR A O 1
ATOM 890 N N . ASN A 1 111 ? -2.069 -15.898 -0.589 1.00 78.06 111 ASN A N 1
ATOM 891 C CA . ASN A 1 111 ? -2.615 -17.154 -1.080 1.00 78.06 111 ASN A CA 1
ATOM 892 C C . ASN A 1 111 ? -1.448 -18.125 -1.266 1.00 78.06 111 ASN A C 1
ATOM 894 O O . ASN A 1 111 ? -0.555 -17.896 -2.091 1.00 78.06 111 ASN A O 1
ATOM 898 N N . LYS A 1 112 ? -1.421 -19.195 -0.465 1.00 74.56 112 LYS A N 1
ATOM 899 C CA . LYS A 1 112 ? -0.522 -20.317 -0.737 1.00 74.56 112 LYS A CA 1
ATOM 900 C C . LYS A 1 112 ? -1.063 -21.048 -1.967 1.00 74.56 112 LYS A C 1
ATOM 902 O O . LYS A 1 112 ? -2.244 -21.390 -1.959 1.00 74.56 112 LYS A O 1
ATOM 907 N N . PRO A 1 113 ? -0.248 -21.279 -3.008 1.00 73.75 113 PRO A N 1
ATOM 908 C CA . PRO A 1 113 ? -0.675 -22.131 -4.105 1.00 73.75 113 PRO A CA 1
ATOM 909 C C . PRO A 1 113 ? -0.977 -23.521 -3.538 1.00 73.75 113 PRO A C 1
ATOM 911 O O . PRO A 1 113 ? -0.146 -24.100 -2.841 1.00 73.75 113 PRO A O 1
ATOM 914 N N . GLU A 1 114 ? -2.174 -24.030 -3.811 1.00 75.00 114 GLU A N 1
ATOM 915 C CA . GLU A 1 114 ? -2.691 -25.281 -3.240 1.00 75.00 114 GLU A CA 1
ATOM 916 C C . GLU A 1 114 ? -1.851 -26.507 -3.650 1.00 75.00 114 GLU A C 1
ATOM 918 O O . GLU A 1 114 ? -1.870 -27.530 -2.974 1.00 75.00 114 GLU A O 1
ATOM 923 N N . GLN A 1 115 ? -1.065 -26.393 -4.730 1.00 74.12 115 GLN A N 1
ATOM 924 C CA . GLN A 1 115 ? -0.260 -27.484 -5.298 1.00 74.12 115 GLN A CA 1
ATOM 925 C C . GLN A 1 115 ? 1.151 -27.050 -5.754 1.00 74.12 115 GLN A C 1
ATOM 927 O O . GLN A 1 115 ? 1.784 -27.735 -6.554 1.00 74.12 115 GLN A O 1
ATOM 932 N N . GLY A 1 116 ? 1.664 -25.911 -5.272 1.00 70.75 116 GLY A N 1
ATOM 933 C CA . GLY A 1 116 ? 2.981 -25.398 -5.682 1.00 70.75 116 GLY A CA 1
ATOM 934 C C . GLY A 1 116 ? 4.141 -25.931 -4.825 1.00 70.75 116 GLY A C 1
ATOM 935 O O . GLY A 1 116 ? 3.959 -26.146 -3.622 1.00 70.75 116 GLY A O 1
ATOM 936 N N . PRO A 1 117 ? 5.352 -26.113 -5.389 1.00 73.94 117 PRO A N 1
ATOM 937 C CA . PRO A 1 117 ? 6.536 -26.474 -4.614 1.00 73.94 117 PRO A CA 1
ATOM 938 C C . PRO A 1 117 ? 6.795 -25.451 -3.500 1.00 73.94 117 PRO A C 1
ATOM 940 O O . PRO A 1 117 ? 6.620 -24.241 -3.677 1.00 73.94 117 PRO A O 1
ATOM 943 N N . ALA A 1 118 ? 7.223 -25.942 -2.333 1.00 62.44 118 ALA A N 1
ATOM 944 C CA . ALA A 1 118 ? 7.519 -25.137 -1.152 1.00 62.44 118 ALA A CA 1
ATOM 945 C C . ALA A 1 118 ? 8.645 -24.126 -1.445 1.00 62.44 118 ALA A C 1
ATOM 947 O O . ALA A 1 118 ? 9.826 -24.429 -1.318 1.00 62.44 118 ALA A O 1
ATOM 948 N N . GLY A 1 119 ? 8.270 -22.922 -1.869 1.00 62.41 119 GLY A N 1
ATOM 949 C CA . GLY A 1 119 ? 9.206 -21.882 -2.301 1.00 62.41 119 GLY A CA 1
ATOM 950 C C . GLY A 1 119 ? 8.657 -20.994 -3.413 1.00 62.41 119 GLY A C 1
ATOM 951 O O . GLY A 1 119 ? 9.189 -19.908 -3.633 1.00 62.41 119 GLY A O 1
ATOM 952 N N . GLU A 1 120 ? 7.579 -21.410 -4.084 1.00 61.38 120 GLU A N 1
ATOM 953 C CA . GLU A 1 120 ? 6.961 -20.586 -5.113 1.00 61.38 120 GLU A CA 1
ATOM 954 C C . GLU A 1 120 ? 6.365 -19.305 -4.507 1.00 61.38 120 GLU A C 1
ATOM 956 O O . GLU A 1 120 ? 5.734 -19.315 -3.444 1.00 61.38 120 GLU A O 1
ATOM 961 N N . ASN A 1 121 ? 6.655 -18.176 -5.160 1.00 75.06 121 ASN A N 1
ATOM 962 C CA . ASN A 1 121 ? 6.409 -16.834 -4.645 1.00 75.06 121 ASN A CA 1
ATOM 963 C C . ASN A 1 121 ? 4.967 -16.673 -4.148 1.00 75.06 121 ASN A C 1
ATOM 965 O O . ASN A 1 121 ? 4.023 -16.799 -4.930 1.00 75.06 121 ASN A O 1
ATOM 969 N N . ARG A 1 122 ? 4.806 -16.330 -2.862 1.00 81.81 122 ARG A N 1
ATOM 970 C CA . ARG A 1 122 ? 3.497 -16.034 -2.263 1.00 81.81 122 ARG A CA 1
ATOM 971 C C . ARG A 1 122 ? 2.762 -15.017 -3.133 1.00 81.81 122 ARG A C 1
ATOM 973 O O . ARG A 1 122 ? 3.286 -13.927 -3.388 1.00 81.81 122 ARG A O 1
ATOM 980 N N . ARG A 1 123 ? 1.567 -15.388 -3.595 1.00 89.44 123 ARG A N 1
ATOM 981 C CA . ARG A 1 123 ? 0.702 -14.477 -4.341 1.00 89.44 123 ARG A CA 1
ATOM 982 C C . ARG A 1 123 ? 0.102 -13.487 -3.362 1.00 89.44 123 ARG A C 1
ATOM 984 O O . ARG A 1 123 ? -0.408 -13.890 -2.315 1.00 89.44 123 ARG A O 1
ATOM 991 N N . LEU A 1 124 ? 0.224 -12.208 -3.687 1.00 90.06 124 LEU A N 1
ATOM 992 C CA . LEU A 1 124 ? -0.320 -11.132 -2.877 1.00 90.06 124 LEU A CA 1
ATOM 993 C C . LEU A 1 124 ? -1.711 -10.794 -3.409 1.00 90.06 124 LEU A C 1
ATOM 995 O O . LEU A 1 124 ? -1.885 -10.519 -4.597 1.00 90.06 124 LEU A O 1
ATOM 999 N N . VAL A 1 125 ? -2.699 -10.835 -2.525 1.00 90.50 125 VAL A N 1
ATOM 1000 C CA . VAL A 1 125 ? -4.069 -10.411 -2.807 1.00 90.50 125 VAL A CA 1
ATOM 1001 C C . VAL A 1 125 ? -4.478 -9.424 -1.735 1.00 90.50 125 VAL A C 1
ATOM 1003 O O . VAL A 1 125 ? -4.111 -9.570 -0.575 1.00 90.50 125 VAL A O 1
ATOM 1006 N N . VAL A 1 126 ? -5.229 -8.405 -2.119 1.00 90.75 126 VAL A N 1
ATOM 1007 C CA . VAL A 1 126 ? -5.776 -7.428 -1.186 1.00 90.75 126 VAL A CA 1
ATOM 1008 C C . VAL A 1 126 ? -7.286 -7.416 -1.367 1.00 90.75 126 VAL A C 1
ATOM 1010 O O . VAL A 1 126 ? -7.779 -7.273 -2.486 1.00 90.75 126 VAL A O 1
ATOM 1013 N N . ASP A 1 127 ? -8.003 -7.584 -0.260 1.00 90.25 127 ASP A N 1
ATOM 1014 C CA . ASP A 1 127 ? -9.451 -7.400 -0.217 1.00 90.25 127 ASP A CA 1
ATOM 1015 C C . ASP A 1 127 ? -9.805 -5.915 -0.389 1.00 90.25 127 ASP A C 1
ATOM 1017 O O . ASP A 1 127 ? -9.150 -5.051 0.197 1.00 90.25 127 ASP A O 1
ATOM 1021 N N . ALA A 1 128 ? -10.832 -5.617 -1.188 1.00 89.88 128 ALA A N 1
ATOM 1022 C CA . ALA A 1 128 ? -11.163 -4.243 -1.560 1.00 89.88 128 ALA A CA 1
ATOM 1023 C C . ALA A 1 128 ? -11.550 -3.387 -0.346 1.00 89.88 128 ALA A C 1
ATOM 1025 O O . ALA A 1 128 ? -11.110 -2.244 -0.222 1.00 89.88 128 ALA A O 1
ATOM 1026 N N . ASP A 1 129 ? -12.350 -3.945 0.563 1.00 88.31 129 ASP A N 1
ATOM 1027 C CA . ASP A 1 129 ? -12.851 -3.218 1.724 1.00 88.31 129 ASP A CA 1
ATOM 1028 C C . ASP A 1 129 ? -11.713 -2.987 2.725 1.00 88.31 129 ASP A C 1
ATOM 1030 O O . ASP A 1 129 ? -11.541 -1.878 3.235 1.00 88.31 129 ASP A O 1
ATOM 1034 N N . LYS A 1 130 ? -10.842 -3.986 2.922 1.00 90.50 130 LYS A N 1
ATOM 1035 C CA . LYS A 1 130 ? -9.630 -3.815 3.738 1.00 90.50 130 LYS A CA 1
ATOM 1036 C C . LYS A 1 130 ? -8.649 -2.809 3.132 1.00 90.50 130 LYS A C 1
ATOM 1038 O O . LYS A 1 130 ? -8.039 -2.052 3.884 1.00 90.50 130 LYS A O 1
ATOM 1043 N N . ALA A 1 131 ? -8.501 -2.773 1.805 1.00 92.12 131 ALA A N 1
ATOM 1044 C CA . ALA A 1 131 ? -7.670 -1.779 1.123 1.00 92.12 131 ALA A CA 1
ATOM 1045 C C . ALA A 1 131 ? -8.176 -0.363 1.386 1.00 92.12 131 ALA A C 1
ATOM 1047 O O . ALA A 1 131 ? -7.381 0.505 1.723 1.00 92.12 131 ALA A O 1
ATOM 1048 N N . ARG A 1 132 ? -9.493 -0.145 1.271 1.00 90.81 132 ARG A N 1
ATOM 1049 C CA . ARG A 1 132 ? -10.123 1.157 1.533 1.00 90.81 132 ARG A CA 1
ATOM 1050 C C . ARG A 1 132 ? -9.902 1.627 2.958 1.00 90.81 132 ARG A C 1
ATOM 1052 O O . ARG A 1 132 ? -9.605 2.792 3.176 1.00 90.81 132 ARG A O 1
ATOM 1059 N N . VAL A 1 133 ? -10.037 0.725 3.927 1.00 89.06 133 VAL A N 1
ATOM 1060 C CA . VAL A 1 133 ? -9.785 1.059 5.334 1.00 89.06 133 VAL A CA 1
ATOM 1061 C C . VAL A 1 133 ? -8.306 1.376 5.556 1.00 89.06 133 VAL A C 1
ATOM 1063 O O . VAL A 1 133 ? -7.992 2.335 6.252 1.00 89.06 133 VAL A O 1
ATOM 1066 N N . PHE A 1 134 ? -7.401 0.598 4.952 1.00 91.31 134 PHE A N 1
ATOM 1067 C CA . PHE A 1 134 ? -5.959 0.740 5.156 1.00 91.31 134 PHE A CA 1
ATOM 1068 C C . PHE A 1 134 ? -5.362 1.974 4.475 1.00 91.31 134 PHE A C 1
ATOM 1070 O O . PHE A 1 134 ? -4.642 2.735 5.109 1.00 91.31 134 PHE A O 1
ATOM 1077 N N . LEU A 1 135 ? -5.676 2.183 3.196 1.00 90.38 135 LEU A N 1
ATOM 1078 C CA . LEU A 1 135 ? -5.288 3.381 2.443 1.00 90.38 135 LEU A CA 1
ATOM 1079 C C . LEU A 1 135 ? -6.054 4.624 2.930 1.00 90.38 135 LEU A C 1
ATOM 1081 O O . LEU A 1 135 ? -5.749 5.749 2.534 1.00 90.38 135 LEU A O 1
ATOM 1085 N N . GLY A 1 136 ? -7.053 4.398 3.788 1.00 81.94 136 GLY A N 1
ATOM 1086 C CA . GLY A 1 136 ? -8.028 5.374 4.221 1.00 81.94 136 GLY A CA 1
ATOM 1087 C C . GLY A 1 136 ? -8.890 5.877 3.059 1.00 81.94 136 GLY A C 1
ATOM 1088 O O . GLY A 1 136 ? -8.597 5.659 1.879 1.00 81.94 136 GLY A O 1
ATOM 1089 N N . PRO A 1 137 ? -9.951 6.635 3.363 1.00 61.28 137 PRO A N 1
ATOM 1090 C CA . PRO A 1 137 ? -10.424 7.608 2.402 1.00 61.28 137 PRO A CA 1
ATOM 1091 C C . PRO A 1 137 ? -9.286 8.614 2.280 1.00 61.28 137 PRO A C 1
ATOM 1093 O O . PRO A 1 137 ? -8.950 9.273 3.260 1.00 61.28 137 PRO A O 1
ATOM 1096 N N . CYS A 1 138 ? -8.611 8.648 1.139 1.00 52.09 138 CYS A N 1
ATOM 1097 C CA . CYS A 1 138 ? -7.445 9.486 0.907 1.00 52.09 138 CYS A CA 1
ATOM 1098 C C . CYS A 1 138 ? -7.724 10.938 1.339 1.00 52.09 138 CYS A C 1
ATOM 1100 O O . CYS A 1 138 ? -8.300 11.728 0.604 1.00 52.09 138 CYS A O 1
ATOM 1102 N N . ARG A 1 139 ? -7.355 11.257 2.586 1.00 55.12 139 ARG A N 1
ATOM 1103 C CA . ARG A 1 139 ? -7.449 12.570 3.233 1.00 55.12 139 ARG A CA 1
ATOM 1104 C C . ARG A 1 139 ? -8.791 13.310 3.102 1.00 55.12 139 ARG A C 1
ATOM 1106 O O . ARG A 1 139 ? -8.779 14.535 2.998 1.00 55.12 139 ARG A O 1
ATOM 1113 N N . THR A 1 140 ? -9.946 12.647 3.186 1.00 46.28 140 THR A N 1
ATOM 1114 C CA . THR A 1 140 ? -11.131 13.394 3.655 1.00 46.28 140 THR A CA 1
ATOM 1115 C C . THR A 1 140 ? -10.854 13.801 5.096 1.00 46.28 140 THR A C 1
ATOM 1117 O O . THR A 1 140 ? -10.625 12.907 5.905 1.00 46.28 140 THR A O 1
ATOM 1120 N N . GLU A 1 141 ? -10.776 15.121 5.319 1.00 48.66 141 GLU A N 1
ATOM 1121 C CA . GLU A 1 141 ? -10.752 15.909 6.567 1.00 48.66 141 GLU A CA 1
ATOM 1122 C C . GLU A 1 141 ? -10.540 15.122 7.870 1.00 48.66 141 GLU A C 1
ATOM 1124 O O . GLU A 1 141 ? -11.262 14.154 8.095 1.00 48.66 141 GLU A O 1
ATOM 1129 N N . PRO A 1 142 ? -9.628 15.553 8.770 1.00 49.38 142 PRO A N 1
ATOM 1130 C CA . PRO A 1 142 ? -9.323 14.846 10.012 1.00 49.38 142 PRO A CA 1
ATOM 1131 C C . PRO A 1 142 ? -10.616 14.408 10.688 1.00 49.38 142 PRO A C 1
ATOM 1133 O O . PRO A 1 142 ? -11.348 15.231 11.242 1.00 49.38 142 PRO A O 1
ATOM 1136 N N . THR A 1 143 ? -10.910 13.105 10.584 1.00 56.72 143 THR A N 1
ATOM 1137 C CA . THR A 1 143 ? -12.064 12.495 11.234 1.00 56.72 143 THR A CA 1
ATOM 1138 C C . THR A 1 143 ? -11.990 12.975 12.664 1.00 56.72 143 THR A C 1
ATOM 1140 O O . THR A 1 143 ? -10.957 12.774 13.311 1.00 56.72 143 THR A O 1
ATOM 1143 N N . THR A 1 144 ? -13.008 13.722 13.095 1.00 65.69 144 THR A N 1
ATOM 1144 C CA . THR A 1 144 ? -13.030 14.325 14.427 1.00 65.69 144 THR A CA 1
ATOM 1145 C C . THR A 1 144 ? -12.490 13.303 15.424 1.00 65.69 144 THR A C 1
ATOM 1147 O O . THR A 1 144 ? -12.901 12.139 15.353 1.00 65.69 144 THR A O 1
ATOM 1150 N N . PRO A 1 145 ? -11.498 13.676 16.261 1.00 76.38 145 PRO A N 1
ATOM 1151 C CA . PRO A 1 145 ? -10.774 12.710 17.074 1.00 76.38 145 PRO A CA 1
ATOM 1152 C C . PRO A 1 145 ? -11.794 11.841 17.785 1.00 76.38 145 PRO A C 1
ATOM 1154 O O . PRO A 1 145 ? -12.725 12.381 18.386 1.00 76.38 145 PRO A O 1
ATOM 1157 N N . PHE A 1 146 ? -11.659 10.522 17.634 1.00 79.06 146 PHE A N 1
ATOM 1158 C CA . PHE A 1 146 ? -12.632 9.568 18.144 1.00 79.06 146 PHE A CA 1
ATOM 1159 C C . PHE A 1 146 ? -12.903 9.876 19.617 1.00 79.06 146 PHE A C 1
ATOM 1161 O O . PHE A 1 146 ? -12.055 9.664 20.488 1.00 79.06 146 PHE A O 1
ATOM 1168 N N . ARG A 1 147 ? -14.075 10.455 19.894 1.00 87.94 147 ARG A N 1
ATOM 1169 C CA . ARG A 1 147 ? -14.428 10.899 21.238 1.00 87.94 147 ARG A CA 1
ATOM 1170 C C . ARG A 1 147 ? -14.867 9.675 22.014 1.00 87.94 147 ARG A C 1
ATOM 1172 O O . ARG A 1 147 ? -16.055 9.397 22.104 1.00 87.94 147 ARG A O 1
ATOM 1179 N N . PHE A 1 148 ? -13.903 8.958 22.587 1.00 90.44 148 PHE A N 1
ATOM 1180 C CA . PHE A 1 148 ? -14.157 7.769 23.402 1.00 90.44 148 PHE A CA 1
ATOM 1181 C C . PHE A 1 148 ? -15.228 8.026 24.478 1.00 90.44 148 PHE A C 1
ATOM 1183 O O . PHE A 1 148 ? -16.067 7.173 24.738 1.00 90.44 148 PHE A O 1
ATOM 1190 N N . MET A 1 149 ? -15.264 9.237 25.044 1.00 93.25 149 MET A N 1
ATOM 1191 C CA . MET A 1 149 ? -16.253 9.642 26.052 1.00 93.25 149 MET A CA 1
ATOM 1192 C C . MET A 1 149 ? -17.685 9.801 25.523 1.00 93.25 149 MET A C 1
ATOM 1194 O O . MET A 1 149 ? -18.609 9.818 26.329 1.00 93.25 149 MET A O 1
ATOM 1198 N N . ASN A 1 150 ? -17.876 9.888 24.205 1.00 94.88 150 ASN A N 1
ATOM 1199 C CA . ASN A 1 150 ? -19.197 9.924 23.577 1.00 94.88 150 ASN A CA 1
ATOM 1200 C C . ASN A 1 150 ? -19.787 8.521 23.366 1.00 94.88 150 ASN A C 1
ATOM 1202 O O . ASN A 1 150 ? -20.945 8.407 22.970 1.00 94.88 150 ASN A O 1
ATOM 1206 N N . LEU A 1 151 ? -19.012 7.458 23.594 1.00 93.56 151 LEU A N 1
ATOM 1207 C CA . LEU A 1 151 ? -19.537 6.098 23.586 1.00 93.56 151 LEU A CA 1
ATOM 1208 C C . LEU A 1 151 ? -20.456 5.874 24.791 1.00 93.56 151 LEU A C 1
ATOM 1210 O O . LEU A 1 151 ? -20.247 6.446 25.867 1.00 93.56 151 LEU A O 1
ATOM 1214 N N . SER A 1 152 ? -21.439 4.986 24.636 1.00 96.75 152 SER A N 1
ATOM 1215 C CA . SER A 1 152 ? -22.288 4.592 25.759 1.00 96.75 152 SER A CA 1
ATOM 1216 C C . SER A 1 152 ? -21.446 3.964 26.888 1.00 96.75 152 SER A C 1
ATOM 1218 O O . SER A 1 152 ? -20.364 3.415 26.629 1.00 96.75 152 SER A O 1
ATOM 1220 N N . PRO A 1 153 ? -21.878 4.070 28.158 1.00 96.62 153 PRO A N 1
ATOM 1221 C CA . PRO A 1 153 ? -21.168 3.467 29.286 1.00 96.62 153 PRO A CA 1
ATOM 1222 C C . PRO A 1 153 ? -20.864 1.975 29.087 1.00 96.62 153 PRO A C 1
ATOM 1224 O O . PRO A 1 153 ? -19.779 1.524 29.444 1.00 96.62 153 PRO A O 1
ATOM 1227 N N . GLU A 1 154 ? -21.773 1.234 28.453 1.00 95.19 154 GLU A N 1
ATOM 1228 C CA . GLU A 1 154 ? -21.648 -0.203 28.199 1.00 95.19 154 GLU A CA 1
ATOM 1229 C C . GLU A 1 154 ? -20.482 -0.495 27.251 1.00 95.19 154 GLU A C 1
ATOM 1231 O O . GLU A 1 154 ? -19.610 -1.293 27.582 1.00 95.19 154 GLU A O 1
ATOM 1236 N N . ILE A 1 155 ? -20.406 0.216 26.119 1.00 95.62 155 ILE A N 1
ATOM 1237 C CA . ILE A 1 155 ? -19.316 0.056 25.143 1.00 95.62 155 ILE A CA 1
ATOM 1238 C C . ILE A 1 155 ? -17.973 0.418 25.788 1.00 95.62 155 ILE A C 1
ATOM 1240 O O . ILE A 1 155 ? -16.981 -0.287 25.598 1.00 95.62 155 ILE A O 1
ATOM 1244 N N . ARG A 1 156 ? -17.924 1.511 26.564 1.00 96.88 156 ARG A N 1
ATOM 1245 C CA . ARG A 1 156 ? -16.695 1.916 27.265 1.00 96.88 156 ARG A CA 1
ATOM 1246 C C . ARG A 1 156 ? -16.237 0.837 28.236 1.00 96.88 156 ARG A C 1
ATOM 1248 O O . ARG A 1 156 ? -15.060 0.493 28.216 1.00 96.88 156 ARG A O 1
ATOM 1255 N N . ASN A 1 157 ? -17.153 0.271 29.021 1.00 94.12 157 ASN A N 1
ATOM 1256 C CA . ASN A 1 157 ? -16.849 -0.821 29.941 1.00 94.12 157 ASN A CA 1
ATOM 1257 C C . ASN A 1 157 ? -16.359 -2.066 29.204 1.00 94.12 157 ASN A C 1
ATOM 1259 O O . ASN A 1 157 ? -15.357 -2.628 29.621 1.00 94.12 157 ASN A O 1
ATOM 1263 N N . THR A 1 158 ? -16.959 -2.442 28.071 1.00 94.00 158 THR A N 1
ATOM 1264 C CA . THR A 1 158 ? -16.454 -3.557 27.253 1.00 94.00 158 THR A CA 1
ATOM 1265 C C . THR A 1 158 ? -15.034 -3.297 26.750 1.00 94.00 158 THR A C 1
ATOM 1267 O O . THR A 1 158 ? -14.189 -4.188 26.794 1.00 94.00 158 THR A O 1
ATOM 1270 N N . ILE A 1 159 ? -14.731 -2.075 26.298 1.00 90.81 159 ILE A N 1
ATOM 1271 C CA . ILE A 1 159 ? -13.373 -1.715 25.866 1.00 90.81 159 ILE A CA 1
ATOM 1272 C C . ILE A 1 159 ? -12.401 -1.751 27.047 1.00 90.81 159 ILE A C 1
ATOM 1274 O O . ILE A 1 159 ? -11.298 -2.274 26.896 1.00 90.81 159 ILE A O 1
ATOM 1278 N N . TYR A 1 160 ? -12.800 -1.259 28.222 1.00 92.75 160 TYR A N 1
ATOM 1279 C CA . TYR A 1 160 ? -11.994 -1.374 29.436 1.00 92.75 160 TYR A CA 1
ATOM 1280 C C . TYR A 1 160 ? -11.780 -2.826 29.838 1.00 92.75 160 TYR A C 1
ATOM 1282 O O . TYR A 1 160 ? -10.655 -3.196 30.135 1.00 92.75 160 TYR A O 1
ATOM 1290 N N . GLU A 1 161 ? -12.807 -3.666 29.804 1.00 90.00 161 GLU A N 1
ATOM 1291 C CA . GLU A 1 161 ? -12.682 -5.089 30.088 1.00 90.00 161 GLU A CA 1
ATOM 1292 C C . GLU A 1 161 ? -11.714 -5.743 29.113 1.00 90.00 161 GLU A C 1
ATOM 1294 O O . GLU A 1 161 ? -10.788 -6.398 29.567 1.00 90.00 161 GLU A O 1
ATOM 1299 N N . MET A 1 162 ? -11.825 -5.509 27.804 1.00 83.31 162 MET A N 1
ATOM 1300 C CA . MET A 1 162 ? -10.863 -6.025 26.819 1.00 83.31 162 MET A CA 1
ATOM 1301 C C . MET A 1 162 ? -9.439 -5.495 27.048 1.00 83.31 162 MET A C 1
ATOM 1303 O O . MET A 1 162 ? -8.475 -6.245 26.923 1.00 83.31 162 MET A O 1
ATOM 1307 N N . ALA A 1 163 ? -9.296 -4.219 27.411 1.00 83.00 163 ALA A N 1
ATOM 1308 C CA . ALA A 1 163 ? -8.005 -3.590 27.674 1.00 83.00 163 ALA A CA 1
ATOM 1309 C C . ALA A 1 163 ? -7.415 -3.950 29.047 1.00 83.00 163 ALA A C 1
ATOM 1311 O O . ALA A 1 163 ? -6.225 -3.766 29.259 1.00 83.00 163 ALA A O 1
ATOM 1312 N N . LEU A 1 164 ? -8.214 -4.427 30.001 1.00 81.94 164 LEU A N 1
ATOM 1313 C CA . LEU A 1 164 ? -7.771 -4.783 31.354 1.00 81.94 164 LEU A CA 1
ATOM 1314 C C . LEU A 1 164 ? -7.728 -6.296 31.575 1.00 81.94 164 LEU A C 1
ATOM 1316 O O . LEU A 1 164 ? -7.027 -6.755 32.472 1.00 81.94 164 LEU A O 1
ATOM 1320 N N . SER A 1 165 ? -8.401 -7.084 30.735 1.00 76.38 165 SER A N 1
ATOM 1321 C CA . SER A 1 165 ? -8.359 -8.553 30.739 1.00 76.38 165 SER A CA 1
ATOM 1322 C C . SER A 1 165 ? -7.073 -9.120 30.135 1.00 76.38 165 SER A C 1
ATOM 1324 O O . SER A 1 165 ? -7.015 -10.297 29.770 1.00 76.38 165 SER A O 1
ATOM 1326 N N . PHE A 1 166 ? -5.994 -8.328 30.114 1.00 62.34 166 PHE A N 1
ATOM 1327 C CA . PHE A 1 166 ? -4.661 -8.874 29.923 1.00 62.34 166 PHE A CA 1
ATOM 1328 C C . PHE A 1 166 ? -4.444 -10.010 30.929 1.00 62.34 166 PHE A C 1
ATOM 1330 O O . PHE A 1 166 ? -4.689 -9.835 32.130 1.00 62.34 166 PHE A O 1
ATOM 1337 N N . PRO A 1 167 ? -4.000 -11.193 30.474 1.00 66.31 167 PRO A N 1
ATOM 1338 C CA . PRO A 1 167 ? -3.717 -12.278 31.391 1.00 66.31 167 PRO A CA 1
ATOM 1339 C C . PRO A 1 167 ? -2.695 -11.786 32.425 1.00 66.31 167 PRO A C 1
ATOM 1341 O O . PRO A 1 167 ? -1.699 -11.153 32.074 1.00 66.31 167 PRO A O 1
ATOM 1344 N N . LYS A 1 168 ? -2.936 -12.071 33.715 1.00 58.78 168 LYS A N 1
ATOM 1345 C CA . LYS A 1 168 ? -2.018 -11.704 34.819 1.00 58.78 168 LYS A CA 1
ATOM 1346 C C . LYS A 1 168 ? -0.588 -12.191 34.568 1.00 58.78 168 LYS A C 1
ATOM 1348 O O . LYS A 1 168 ? 0.373 -11.616 35.070 1.00 58.78 168 LYS A O 1
ATOM 1353 N N . THR A 1 169 ? -0.444 -13.243 33.769 1.00 62.66 169 THR A N 1
ATOM 1354 C CA . THR A 1 169 ? 0.809 -13.597 33.115 1.00 62.66 169 THR A CA 1
ATOM 1355 C C . THR A 1 169 ? 1.038 -12.594 31.986 1.00 62.66 169 THR A C 1
ATOM 1357 O O . THR A 1 169 ? 0.525 -12.795 30.886 1.00 62.66 169 THR A O 1
ATOM 1360 N N . GLY A 1 170 ? 1.733 -11.489 32.278 1.00 55.00 170 GLY A N 1
ATOM 1361 C CA . GLY A 1 170 ? 1.972 -10.404 31.323 1.00 55.00 170 GLY A CA 1
ATOM 1362 C C . GLY A 1 170 ? 2.307 -10.909 29.918 1.00 55.00 170 GLY A C 1
ATOM 1363 O O . GLY A 1 170 ? 2.929 -11.962 29.767 1.00 55.00 170 GLY A O 1
ATOM 1364 N N . ILE A 1 171 ? 1.859 -10.175 28.894 1.00 55.53 171 ILE A N 1
ATOM 1365 C CA . ILE A 1 171 ? 2.034 -10.541 27.484 1.00 55.53 171 ILE A CA 1
ATOM 1366 C C . ILE A 1 171 ? 3.522 -10.772 27.227 1.00 55.53 171 ILE A C 1
ATOM 1368 O O . ILE A 1 171 ? 4.306 -9.836 27.066 1.00 55.53 171 ILE A O 1
ATOM 1372 N N . ASN A 1 172 ? 3.927 -12.038 27.208 1.00 54.44 172 ASN A N 1
ATOM 1373 C CA . ASN A 1 172 ? 5.292 -12.409 26.906 1.00 54.44 172 ASN A CA 1
ATOM 1374 C C . ASN A 1 172 ? 5.412 -12.357 25.386 1.00 54.44 172 ASN A C 1
ATOM 1376 O O . ASN A 1 172 ? 5.204 -13.357 24.698 1.00 54.44 172 ASN A O 1
ATOM 1380 N N . ILE A 1 173 ? 5.670 -11.156 24.857 1.00 57.97 173 ILE A N 1
ATOM 1381 C CA . ILE A 1 173 ? 6.001 -10.948 23.448 1.00 57.97 173 ILE A CA 1
ATOM 1382 C C . ILE A 1 173 ? 7.380 -11.572 23.244 1.00 57.97 173 ILE A C 1
ATOM 1384 O O . ILE A 1 173 ? 8.408 -10.893 23.222 1.00 57.97 173 ILE A O 1
ATOM 1388 N N . ARG A 1 174 ? 7.421 -12.902 23.141 1.00 51.22 174 ARG A N 1
ATOM 1389 C CA . ARG A 1 174 ? 8.607 -13.608 22.684 1.00 51.22 174 ARG A CA 1
ATOM 1390 C C . ARG A 1 174 ? 8.849 -13.142 21.255 1.00 51.22 174 ARG A C 1
ATOM 1392 O O . ARG A 1 174 ? 8.202 -13.611 20.324 1.00 51.22 174 ARG A O 1
ATOM 1399 N N . LYS A 1 175 ? 9.783 -12.204 21.087 1.00 50.88 175 LYS A N 1
ATOM 1400 C CA . LYS A 1 175 ? 10.406 -11.882 19.800 1.00 50.88 175 LYS A CA 1
ATOM 1401 C C . LYS A 1 175 ? 11.177 -13.125 19.351 1.00 50.88 175 LYS A C 1
ATOM 1403 O O . LYS A 1 175 ? 12.361 -13.267 19.632 1.00 50.88 175 LYS A O 1
ATOM 1408 N N . GLY A 1 176 ? 10.466 -14.083 18.766 1.00 47.41 176 GLY A N 1
ATOM 1409 C CA . GLY A 1 176 ? 10.976 -15.411 18.457 1.00 47.41 176 GLY A CA 1
ATOM 1410 C C . GLY A 1 176 ? 10.803 -15.728 16.985 1.00 47.41 176 GLY A C 1
ATOM 1411 O O . GLY A 1 176 ? 9.705 -16.038 16.531 1.00 47.41 176 GLY A O 1
ATOM 1412 N N . TYR A 1 177 ? 11.913 -15.674 16.257 1.00 53.19 177 TYR A N 1
ATOM 1413 C CA . TYR A 1 177 ? 12.073 -16.275 14.943 1.00 53.19 177 TYR A CA 1
ATOM 1414 C C . TYR A 1 177 ? 11.557 -17.724 14.950 1.00 53.19 177 TYR A C 1
ATOM 1416 O O . TYR A 1 177 ? 11.972 -18.522 15.784 1.00 53.19 177 TYR A O 1
ATOM 1424 N N . LYS A 1 178 ? 10.674 -18.048 13.995 1.00 53.78 178 LYS A N 1
ATOM 1425 C CA . LYS A 1 178 ? 10.332 -19.409 13.537 1.00 53.78 178 LYS A CA 1
ATOM 1426 C C . LYS A 1 178 ? 10.140 -20.447 14.660 1.00 53.78 178 LYS A C 1
ATOM 1428 O O . LYS A 1 178 ? 10.979 -21.319 14.850 1.00 53.78 178 LYS A O 1
ATOM 1433 N N . SER A 1 179 ? 8.994 -20.423 15.335 1.00 47.78 179 SER A N 1
ATOM 1434 C CA . SER A 1 179 ? 8.547 -21.555 16.156 1.00 47.78 179 SER A CA 1
ATOM 1435 C C . SER A 1 179 ? 7.173 -22.019 15.685 1.00 47.78 179 SER A C 1
ATOM 1437 O O . SER A 1 179 ? 6.251 -21.220 15.535 1.00 47.78 179 SER A O 1
ATOM 1439 N N . GLN A 1 180 ? 7.063 -23.310 15.384 1.00 47.12 180 GLN A N 1
ATOM 1440 C CA . GLN A 1 180 ? 5.831 -23.974 14.982 1.00 47.12 180 GLN A CA 1
ATOM 1441 C C . GLN A 1 180 ? 4.843 -23.972 16.158 1.00 47.12 180 GLN A C 1
ATOM 1443 O O . GLN A 1 180 ? 5.121 -24.529 17.218 1.00 47.12 180 GLN A O 1
ATOM 1448 N N . ASN A 1 181 ? 3.678 -23.352 15.972 1.00 43.28 181 ASN A N 1
ATOM 1449 C CA . ASN A 1 181 ? 2.617 -23.328 16.976 1.00 43.28 181 ASN A CA 1
ATOM 1450 C C . ASN A 1 181 ? 1.976 -24.716 17.123 1.00 43.28 181 ASN A C 1
ATOM 1452 O O . ASN A 1 181 ? 1.091 -25.084 16.354 1.00 43.28 181 ASN A O 1
ATOM 1456 N N . ARG A 1 182 ? 2.370 -25.460 18.160 1.00 41.69 182 ARG A N 1
ATOM 1457 C CA . ARG A 1 182 ? 1.494 -26.434 18.823 1.00 41.69 182 ARG A CA 1
ATOM 1458 C C . ARG A 1 182 ? 0.800 -25.712 19.975 1.00 41.69 182 ARG A C 1
ATOM 1460 O O . ARG A 1 182 ? 1.404 -25.459 21.013 1.00 41.69 182 ARG A O 1
ATOM 1467 N N . VAL A 1 183 ? -0.460 -25.344 19.768 1.00 41.97 183 VAL A N 1
ATOM 1468 C CA . VAL A 1 183 ? -1.324 -24.825 20.832 1.00 41.97 183 VAL A CA 1
ATOM 1469 C C . VAL A 1 183 ? -1.717 -26.012 21.708 1.00 41.97 183 VAL A C 1
ATOM 1471 O O . VAL A 1 183 ? -2.577 -26.805 21.336 1.00 41.97 183 VAL A O 1
ATOM 1474 N N . HIS A 1 184 ? -1.060 -26.170 22.855 1.00 42.19 184 HIS A N 1
ATOM 1475 C CA . HIS A 1 184 ? -1.574 -27.033 23.912 1.00 42.19 184 HIS A CA 1
ATOM 1476 C C . HIS A 1 184 ? -2.656 -26.256 24.662 1.00 42.19 184 HIS A C 1
ATOM 1478 O O . HIS A 1 184 ? -2.369 -25.259 25.322 1.00 42.19 184 HIS A O 1
ATOM 1484 N N . ALA A 1 185 ? -3.907 -26.699 24.529 1.00 43.16 185 ALA A N 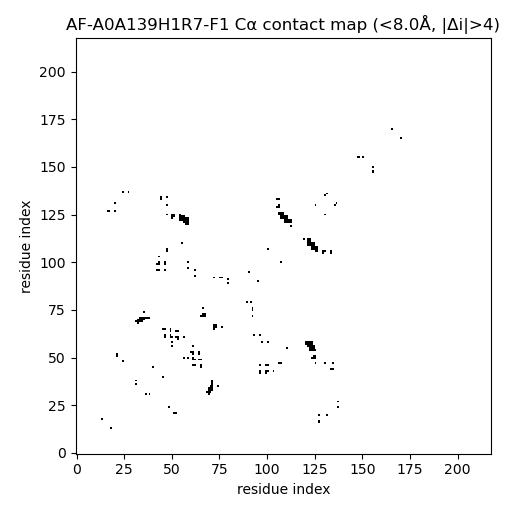1
ATOM 1485 C CA . ALA A 1 185 ? -4.986 -26.267 25.400 1.00 43.16 185 ALA A CA 1
ATOM 1486 C C . ALA A 1 185 ? -4.630 -26.682 26.836 1.00 43.16 185 ALA A C 1
ATOM 1488 O O . ALA A 1 185 ? -4.530 -27.870 27.136 1.00 43.16 185 ALA A O 1
ATOM 1489 N N . LEU A 1 186 ? -4.382 -25.701 27.704 1.00 48.53 186 LEU A N 1
ATOM 1490 C CA . LEU A 1 186 ? -4.235 -25.928 29.137 1.00 48.53 186 LEU A CA 1
ATOM 1491 C C . LEU A 1 186 ? -5.616 -26.278 29.698 1.00 48.53 186 LEU A C 1
ATOM 1493 O O . LEU A 1 186 ? -6.497 -25.425 29.798 1.00 48.53 186 LEU A O 1
ATOM 1497 N N . THR A 1 187 ? -5.805 -27.556 30.012 1.00 44.28 187 THR A N 1
ATOM 1498 C CA . THR A 1 187 ? -6.948 -28.069 30.763 1.00 44.28 187 THR A CA 1
ATOM 1499 C C . THR A 1 187 ? -6.971 -27.484 32.175 1.00 44.28 187 THR A C 1
ATOM 1501 O O . THR A 1 187 ? -5.945 -27.174 32.779 1.00 44.28 187 THR A O 1
ATOM 1504 N N . LYS A 1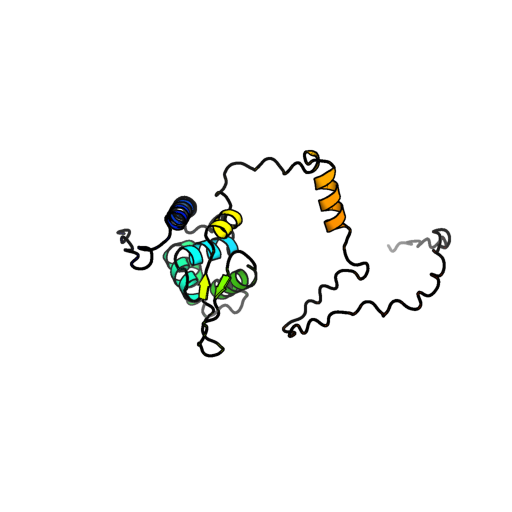 188 ? -8.195 -27.300 32.670 1.00 51.38 188 LYS A N 1
ATOM 1505 C CA . LYS A 1 188 ? -8.615 -26.422 33.771 1.00 51.38 188 LYS A CA 1
ATOM 1506 C C . LYS A 1 188 ? -8.193 -26.889 35.176 1.00 51.38 188 LYS A C 1
ATOM 1508 O O . LYS A 1 188 ? -8.565 -26.251 36.155 1.00 51.38 188 LYS A O 1
ATOM 1513 N N . ASP A 1 189 ? -7.391 -27.945 35.278 1.00 51.81 189 ASP A N 1
ATOM 1514 C CA . ASP A 1 189 ? -7.238 -28.709 36.523 1.00 51.81 189 ASP A CA 1
ATOM 1515 C C . ASP A 1 189 ? -5.931 -28.424 37.277 1.00 51.81 189 ASP A C 1
ATOM 1517 O O . ASP A 1 189 ? -5.649 -29.050 38.292 1.00 51.81 189 ASP A O 1
ATOM 1521 N N . ASN A 1 190 ? -5.140 -27.438 36.839 1.00 44.84 190 ASN A N 1
ATOM 1522 C CA . ASN A 1 190 ? -3.867 -27.081 37.478 1.00 44.84 190 ASN A CA 1
ATOM 1523 C C . ASN A 1 190 ? -3.953 -25.813 38.348 1.00 44.84 190 ASN A C 1
ATOM 1525 O O . ASN A 1 190 ? -3.062 -24.965 38.347 1.00 44.84 190 ASN A O 1
ATOM 1529 N N . ILE A 1 191 ? -5.048 -25.679 39.102 1.00 49.34 191 ILE A N 1
ATOM 1530 C CA . ILE A 1 191 ? -5.195 -24.679 40.167 1.00 49.34 191 ILE A CA 1
ATOM 1531 C C . ILE A 1 191 ? -4.996 -25.393 41.507 1.00 49.34 191 ILE A C 1
ATOM 1533 O O . ILE A 1 191 ? -5.954 -25.658 42.227 1.00 49.34 191 ILE A O 1
ATOM 1537 N N . MET A 1 192 ? -3.753 -25.718 41.865 1.00 47.12 192 MET A N 1
ATOM 1538 C CA . MET A 1 192 ? -3.423 -26.038 43.254 1.00 47.12 192 MET A CA 1
ATOM 1539 C C . MET A 1 192 ? -2.129 -25.356 43.708 1.00 47.12 192 MET A C 1
ATOM 1541 O O . MET A 1 192 ? -1.129 -25.317 43.002 1.00 47.12 192 MET A O 1
ATOM 1545 N N . SER A 1 193 ? -2.236 -24.808 44.921 1.00 48.44 193 SER A N 1
ATOM 1546 C CA . SER A 1 193 ? -1.258 -24.101 45.754 1.00 48.44 193 SER A CA 1
ATOM 1547 C C . SER A 1 193 ? -0.739 -22.749 45.246 1.00 48.44 193 SER A C 1
ATOM 1549 O O . SER A 1 193 ? 0.350 -22.629 44.690 1.00 48.44 193 SER A O 1
ATOM 1551 N N . LEU A 1 194 ? -1.498 -21.694 45.553 1.00 43.38 194 LEU A N 1
ATOM 1552 C CA . LEU A 1 194 ? -0.948 -20.350 45.724 1.00 43.38 194 LEU A CA 1
ATOM 1553 C C . LEU A 1 194 ? -0.300 -20.268 47.112 1.00 43.38 194 LEU A C 1
ATOM 1555 O O . LEU A 1 194 ? -0.981 -20.402 48.129 1.00 43.38 194 LEU A O 1
ATOM 1559 N N . SER A 1 195 ? 1.009 -20.036 47.158 1.00 46.16 195 SER A N 1
ATOM 1560 C CA . SER A 1 195 ? 1.711 -19.669 48.389 1.00 46.16 195 SER A CA 1
ATOM 1561 C C . SER A 1 195 ? 1.215 -18.306 48.897 1.00 46.16 195 SER A C 1
ATOM 1563 O O . SER A 1 195 ? 0.976 -17.411 48.078 1.00 46.16 195 SER A O 1
ATOM 1565 N N . PRO A 1 196 ? 1.107 -18.084 50.220 1.00 50.28 196 PRO A N 1
ATOM 1566 C CA . PRO A 1 196 ? 0.752 -16.778 50.762 1.00 50.28 196 PRO A CA 1
ATOM 1567 C C . PRO A 1 196 ? 1.822 -15.743 50.395 1.00 50.28 196 PRO A C 1
ATOM 1569 O O . PRO A 1 196 ? 3.000 -15.895 50.730 1.00 50.28 196 PRO A O 1
ATOM 1572 N N . LEU A 1 197 ? 1.398 -14.687 49.702 1.00 43.88 197 LEU A N 1
ATOM 1573 C CA . LEU A 1 197 ? 2.191 -13.497 49.403 1.00 43.88 197 LEU A CA 1
ATOM 1574 C C . LEU A 1 197 ? 2.791 -12.921 50.695 1.00 43.88 197 LEU A C 1
ATOM 1576 O O . LEU A 1 197 ? 2.077 -12.475 51.595 1.00 43.88 197 LEU A O 1
ATOM 1580 N N . LYS A 1 198 ? 4.125 -12.909 50.774 1.00 45.47 198 LYS A N 1
ATOM 1581 C CA . LYS A 1 198 ? 4.861 -12.145 51.782 1.00 45.47 198 LYS A CA 1
ATOM 1582 C C . LYS A 1 198 ? 4.691 -10.649 51.494 1.00 45.47 198 LYS A C 1
ATOM 1584 O O . LYS A 1 198 ? 5.048 -10.174 50.424 1.00 45.47 198 LYS A O 1
ATOM 1589 N N . ARG A 1 199 ? 4.098 -9.983 52.486 1.00 45.59 199 ARG A N 1
ATOM 1590 C CA . ARG A 1 199 ? 4.093 -8.558 52.864 1.00 45.59 199 ARG A CA 1
ATOM 1591 C C . ARG A 1 199 ? 4.798 -7.572 51.918 1.00 45.59 199 ARG A C 1
ATOM 1593 O O . ARG A 1 199 ? 5.992 -7.671 51.662 1.00 45.59 199 ARG A O 1
ATOM 1600 N N . PHE A 1 200 ? 4.035 -6.551 51.532 1.00 45.28 200 PHE A N 1
ATOM 1601 C CA . PHE A 1 200 ? 4.506 -5.282 50.986 1.00 45.28 200 PHE A CA 1
ATOM 1602 C C . PHE A 1 200 ? 5.536 -4.631 51.923 1.00 45.28 200 PHE A C 1
ATOM 1604 O O . PHE A 1 200 ? 5.274 -4.487 53.117 1.00 45.28 200 PHE A O 1
ATOM 1611 N N . ALA A 1 201 ? 6.680 -4.220 51.375 1.00 48.50 201 ALA A N 1
ATOM 1612 C CA . ALA A 1 201 ? 7.579 -3.280 52.032 1.00 48.50 201 ALA A CA 1
ATOM 1613 C C . ALA A 1 201 ? 6.982 -1.870 51.912 1.00 48.50 201 ALA A C 1
ATOM 1615 O O . ALA A 1 201 ? 6.626 -1.432 50.816 1.00 48.50 201 ALA A O 1
ATOM 1616 N N . THR A 1 202 ? 6.825 -1.183 53.041 1.00 56.41 202 THR A N 1
ATOM 1617 C CA . THR A 1 202 ? 6.398 0.218 53.098 1.00 56.41 202 THR A CA 1
ATOM 1618 C C . THR A 1 202 ? 7.591 1.167 52.899 1.00 56.41 202 THR A C 1
ATOM 1620 O O . THR A 1 202 ? 8.718 0.786 53.207 1.00 56.41 202 THR A O 1
ATOM 1623 N N . PRO A 1 203 ? 7.381 2.413 52.425 1.00 48.28 203 PRO A N 1
ATOM 1624 C CA . PRO A 1 203 ? 8.447 3.327 51.976 1.00 48.28 203 PRO A CA 1
ATOM 1625 C C . PRO A 1 203 ? 9.380 3.924 53.053 1.00 48.28 203 PRO A C 1
ATOM 1627 O O . PRO A 1 203 ? 10.024 4.937 52.793 1.00 48.28 203 PRO A O 1
ATOM 1630 N N . THR A 1 204 ? 9.466 3.356 54.255 1.00 55.81 204 THR A N 1
ATOM 1631 C CA . THR A 1 204 ? 10.215 3.941 55.386 1.00 55.81 204 THR A CA 1
ATOM 1632 C C . THR A 1 204 ? 11.660 3.452 55.539 1.00 55.81 204 THR A C 1
ATOM 1634 O O . THR A 1 204 ? 12.364 3.964 56.401 1.00 55.81 204 THR A O 1
ATOM 1637 N N . ASP A 1 205 ? 12.144 2.541 54.689 1.00 49.53 205 ASP A N 1
ATOM 1638 C CA . ASP A 1 205 ? 13.466 1.905 54.857 1.00 49.53 205 ASP A CA 1
ATOM 1639 C C . ASP A 1 205 ? 14.602 2.528 54.017 1.00 49.53 205 ASP A C 1
ATOM 1641 O O . ASP A 1 205 ? 15.589 1.862 53.705 1.00 49.53 205 ASP A O 1
ATOM 1645 N N . TYR A 1 206 ? 14.512 3.810 53.647 1.00 58.53 206 TYR A N 1
ATOM 1646 C CA . TYR A 1 206 ? 15.640 4.497 53.006 1.00 58.53 206 TYR A CA 1
ATOM 1647 C C . TYR A 1 206 ? 16.534 5.181 54.050 1.00 58.53 206 TYR A C 1
ATOM 1649 O O . TYR A 1 206 ? 16.110 6.172 54.650 1.00 58.53 206 TYR A O 1
ATOM 1657 N N . PRO A 1 207 ? 17.786 4.726 54.258 1.00 60.38 207 PRO A N 1
ATOM 1658 C CA . PRO A 1 207 ? 18.740 5.479 55.054 1.00 60.38 207 PRO A CA 1
ATOM 1659 C C . PRO A 1 207 ? 19.104 6.784 54.335 1.00 60.38 207 PRO A C 1
ATOM 1661 O O . PRO A 1 207 ? 19.580 6.794 53.198 1.00 60.38 207 PRO A O 1
ATOM 1664 N N . HIS A 1 208 ? 18.864 7.891 55.033 1.00 54.72 208 HIS A N 1
ATOM 1665 C CA . HIS A 1 208 ? 19.424 9.202 54.735 1.00 54.72 208 HIS A CA 1
ATOM 1666 C C . HIS A 1 208 ? 20.961 9.179 54.793 1.00 54.72 208 HIS A C 1
ATOM 1668 O O . HIS A 1 208 ? 21.556 8.449 55.584 1.00 54.72 208 HIS A O 1
ATOM 1674 N N . ASN A 1 209 ? 21.550 10.095 54.021 1.00 55.09 209 ASN A N 1
ATOM 1675 C CA . ASN A 1 209 ? 22.933 10.579 54.044 1.00 55.09 209 ASN A CA 1
ATOM 1676 C C . ASN A 1 209 ? 23.954 9.866 53.152 1.00 55.09 209 ASN A C 1
ATOM 1678 O O . ASN A 1 209 ? 24.477 8.802 53.473 1.00 55.09 209 ASN A O 1
ATOM 1682 N N . ARG A 1 210 ? 24.387 10.606 52.124 1.00 52.47 210 ARG A N 1
ATOM 1683 C CA . ARG A 1 210 ? 25.798 10.987 51.974 1.00 52.47 210 ARG A CA 1
ATOM 1684 C C . ARG A 1 210 ? 25.909 12.286 51.174 1.00 52.47 210 ARG A C 1
ATOM 1686 O O . ARG A 1 210 ? 25.737 12.296 49.959 1.00 52.47 210 ARG A O 1
ATOM 1693 N N . GLU A 1 211 ? 26.197 13.371 51.888 1.00 57.88 211 GLU A N 1
ATOM 1694 C CA . GLU A 1 211 ? 26.806 14.573 51.324 1.00 57.88 211 GLU A CA 1
ATOM 1695 C C . GLU A 1 211 ? 28.152 14.191 50.699 1.00 57.88 211 GLU A C 1
ATOM 1697 O O . GLU A 1 211 ? 29.004 13.590 51.356 1.00 57.88 211 GLU A O 1
ATOM 1702 N N . ILE A 1 212 ? 28.350 14.535 49.429 1.00 62.41 212 ILE A N 1
ATOM 1703 C CA . ILE A 1 212 ? 29.673 14.529 48.807 1.00 62.41 212 ILE A CA 1
ATOM 1704 C C . ILE A 1 212 ? 30.110 15.985 48.720 1.00 62.41 212 ILE A C 1
ATOM 1706 O O . ILE A 1 212 ? 29.636 16.750 47.882 1.00 62.41 212 ILE A O 1
ATOM 1710 N N . ALA A 1 213 ? 31.009 16.354 49.629 1.00 60.22 213 ALA A N 1
ATOM 1711 C CA . ALA A 1 213 ? 31.752 17.598 49.591 1.00 60.22 213 ALA A CA 1
ATOM 1712 C C . ALA A 1 213 ? 32.666 17.614 48.354 1.00 60.22 213 ALA A C 1
ATOM 1714 O O . ALA A 1 213 ? 33.579 16.798 48.228 1.00 60.22 213 ALA A O 1
ATOM 1715 N N . LEU A 1 214 ? 32.429 18.559 47.446 1.00 62.53 214 LEU A N 1
ATOM 1716 C CA . LEU A 1 214 ? 33.362 18.920 46.382 1.00 62.53 214 LEU A CA 1
ATOM 1717 C C . LEU A 1 214 ? 34.296 20.008 46.923 1.00 62.53 214 LEU A C 1
ATOM 1719 O O . LEU A 1 214 ? 33.973 21.193 46.906 1.00 62.53 214 LEU A O 1
ATOM 1723 N N . GLN A 1 215 ? 35.454 19.584 47.431 1.00 60.19 215 GLN A N 1
ATOM 1724 C CA . GLN A 1 215 ? 36.614 20.457 47.600 1.00 60.19 215 GLN A CA 1
ATOM 1725 C C . GLN A 1 215 ? 37.300 20.650 46.247 1.00 60.19 215 GLN A C 1
ATOM 1727 O O . GLN A 1 215 ? 37.528 19.697 45.501 1.00 60.19 215 GLN A O 1
ATOM 1732 N N . GLY A 1 216 ? 37.589 21.912 45.941 1.00 63.50 216 GLY A N 1
ATOM 1733 C CA . GLY A 1 216 ? 38.144 22.353 44.674 1.00 63.50 216 GLY A CA 1
ATOM 1734 C C . GLY A 1 216 ? 39.577 21.903 44.405 1.00 63.50 216 GLY A C 1
ATOM 1735 O O . GLY A 1 216 ? 40.332 21.509 45.295 1.00 63.50 216 GLY A O 1
ATOM 1736 N N . ARG A 1 217 ? 39.961 22.055 43.140 1.00 52.94 217 ARG A N 1
ATOM 1737 C CA . ARG A 1 217 ? 41.346 22.255 42.734 1.00 52.94 217 ARG A CA 1
ATOM 1738 C C . ARG A 1 217 ? 41.414 23.493 41.849 1.00 52.94 217 ARG A C 1
ATOM 1740 O O . ARG A 1 217 ? 40.701 23.588 40.854 1.00 52.94 217 ARG A O 1
ATOM 1747 N N . THR A 1 218 ? 42.226 24.419 42.343 1.00 64.69 218 THR A N 1
ATOM 1748 C CA . THR A 1 218 ? 42.962 25.477 41.644 1.00 64.69 218 THR A CA 1
ATOM 1749 C C . THR A 1 218 ? 43.586 25.009 40.342 1.00 64.69 218 THR A C 1
ATOM 1751 O O . THR A 1 218 ? 44.075 23.853 40.343 1.00 64.69 218 THR A O 1
#

Nearest PDB structures (foldseek):
  2dpd-assembly1_B  TM=3.571E-01  e=4.592E+00  Bacillus subtilis

Sequence (218 aa):
MMAGKFTRPYLANLAPKYQSLLDDIESTVAPYRHTFSKPGIPLEEMVVVAVCFNPDRPGTSALKWLVPHFRYYQDMVNFDFSTTRSFGSGRNLRQDFFDAVHKLDVPIMTNKPEQGPAGENRRLVVDADKARVFLGPCRTEPTTPFRFMNLSPEIRNTIYEMALSFPKTGINIRKGYKSQNRVHALTKDNIMSLSPLKRFATPTDYPHNREIALQGRT

Secondary structure (DSSP, 8-state):
--------TTTTT--HHHHHHHHHHHHHHGGGSS-SSPPSS-HHHHHHHHHHHSTTEEHHHHHHHHHHH-HHHHHHHHHHHH-TT--S----HHHHHHHHHHH--SSEEEE--TT--TTSPPEEEE-HHHHHHHS-STT-S------GGGS-HHHHHHHHHHHH---SS-------SS---------TT----PPPPP-PPPTT--------------

Organism: NCBI:txid113226